Protein 6DEX (pdb70)

Structure (mmCIF, N/CA/C/O backbone):
data_6DEX
#
_entry.id   6DEX
#
_cell.length_a   37.252
_cell.length_b   83.909
_cell.length_c   107.082
_cell.angle_alpha   90.00
_cell.angle_beta   90.00
_cell.angle_gamma   90.00
#
_symmetry.space_group_name_H-M   'P 21 21 21'
#
loop_
_entity.id
_entity.type
_entity.pdbx_description
1 polymer 'Suppressor of hydroxyurea sensitivity protein 1'
2 polymer 'Suppressor of hydroxyurea sensitivity protein 2'
3 non-polymer 'MAGNESIUM ION'
4 non-polymer '2-[N-CYCLOHEXYLAMINO]ETHANE SULFONIC ACID'
5 non-polymer 'ZINC ION'
6 water water
#
loop_
_atom_site.group_PDB
_atom_site.id
_atom_site.type_symbol
_atom_site.label_atom_id
_atom_site.label_alt_id
_atom_site.label_comp_id
_atom_site.label_asym_id
_atom_site.label_entity_id
_atom_site.label_seq_id
_atom_site.pdbx_PDB_ins_code
_atom_site.Cartn_x
_atom_site.Cartn_y
_atom_site.Cartn_z
_atom_site.occupancy
_atom_site.B_iso_or_equiv
_atom_site.auth_seq_id
_atom_site.auth_comp_id
_atom_site.auth_asym_id
_atom_site.auth_atom_id
_atom_site.pdbx_PDB_model_num
ATOM 1 N N . ASN A 1 2 ? 29.138 7.386 11.202 1.00 91.97 17 ASN A N 1
ATOM 2 C CA . ASN A 1 2 ? 27.925 7.706 11.950 1.00 93.03 17 ASN A CA 1
ATOM 3 C C . ASN A 1 2 ? 26.664 7.494 11.143 1.00 92.00 17 ASN A C 1
ATOM 4 O O . ASN A 1 2 ? 25.733 6.840 11.611 1.00 91.67 17 ASN A O 1
ATOM 15 N N . ALA A 1 3 ? 26.614 8.083 9.945 1.00 89.55 18 ALA A N 1
ATOM 16 C CA . ALA A 1 3 ? 25.508 7.813 9.031 1.00 87.34 18 ALA A CA 1
ATOM 17 C C . ALA A 1 3 ? 25.342 6.312 8.818 1.00 87.91 18 ALA A C 1
ATOM 18 O O . ALA A 1 3 ? 24.224 5.773 8.809 1.00 87.45 18 ALA A O 1
ATOM 25 N N . GLU A 1 4 ? 26.470 5.618 8.643 1.00 88.83 19 GLU A N 1
ATOM 26 C CA . GLU A 1 4 ? 26.443 4.173 8.410 1.00 89.76 19 GLU A CA 1
ATOM 27 C C . GLU A 1 4 ? 25.705 3.450 9.540 1.00 91.00 19 GLU A C 1
ATOM 28 O O . GLU A 1 4 ? 24.802 2.643 9.294 1.00 90.63 19 GLU A O 1
ATOM 40 N N . ARG A 1 5 ? 26.087 3.721 10.795 1.00 93.08 20 ARG A N 1
ATOM 41 C CA . ARG A 1 5 ? 25.407 3.113 11.944 1.00 92.73 20 ARG A CA 1
ATOM 42 C C . ARG A 1 5 ? 23.902 3.398 11.909 1.00 90.26 20 ARG A C 1
ATOM 43 O O . ARG A 1 5 ? 23.077 2.488 12.062 1.00 89.21 20 ARG A O 1
ATOM 64 N N . ALA A 1 6 ? 23.524 4.662 11.687 1.00 88.70 21 ALA A N 1
ATOM 65 C CA . ALA A 1 6 ? 22.107 4.999 11.584 1.00 88.36 21 ALA A CA 1
ATOM 66 C C . ALA A 1 6 ? 21.420 4.158 10.517 1.00 85.17 21 ALA A C 1
ATOM 67 O O . ALA A 1 6 ? 20.305 3.673 10.729 1.00 85.59 21 ALA A O 1
ATOM 74 N N . LEU A 1 7 ? 22.064 3.988 9.357 1.00 82.59 22 LEU A N 1
ATOM 75 C CA . LEU A 1 7 ? 21.509 3.122 8.320 1.00 80.18 22 LEU A CA 1
ATOM 76 C C . LEU A 1 7 ? 21.384 1.693 8.822 1.00 83.28 22 LEU A C 1
ATOM 77 O O . LEU A 1 7 ? 20.370 1.024 8.583 1.00 83.43 22 LEU A O 1
ATOM 93 N N . LEU A 1 8 ? 22.410 1.201 9.519 1.00 86.22 23 LEU A N 1
ATOM 94 C CA . LEU A 1 8 ? 22.306 -0.112 10.142 1.00 90.25 23 LEU A CA 1
ATOM 95 C C . LEU A 1 8 ? 21.076 -0.184 11.043 1.00 91.79 23 LEU A C 1
ATOM 96 O O . LEU A 1 8 ? 20.303 -1.143 10.972 1.00 92.11 23 LEU A O 1
ATOM 112 N N . GLN A 1 9 ? 20.848 0.845 11.866 1.00 93.56 24 GLN A N 1
ATOM 113 C CA . GLN A 1 9 ? 19.703 0.826 12.779 1.00 94.77 24 GLN A CA 1
ATOM 114 C C . GLN A 1 9 ? 18.384 0.739 12.012 1.00 91.92 24 GLN A C 1
ATOM 115 O O . GLN A 1 9 ? 17.486 -0.021 12.386 1.00 92.51 24 GLN A O 1
ATOM 129 N N . LEU A 1 10 ? 18.233 1.531 10.951 1.00 88.34 25 LEU A N 1
ATOM 130 C CA . LEU A 1 10 ? 17.062 1.380 10.089 1.00 86.95 25 LEU A CA 1
ATOM 131 C C . LEU A 1 10 ? 16.937 -0.047 9.571 1.00 84.90 25 LEU A C 1
ATOM 132 O O . LEU A 1 10 ? 15.826 -0.588 9.473 1.00 84.98 25 LEU A O 1
ATOM 148 N N . VAL A 1 11 ? 18.062 -0.667 9.207 1.00 83.24 26 VAL A N 1
ATOM 149 C CA . VAL A 1 11 ? 18.000 -2.017 8.655 1.00 81.90 26 VAL A CA 1
ATOM 150 C C . VAL A 1 11 ? 17.516 -2.990 9.728 1.00 89.44 26 VAL A C 1
ATOM 151 O O . VAL A 1 11 ? 16.692 -3.876 9.469 1.00 90.06 26 VAL A O 1
ATOM 164 N N . VAL A 1 12 ? 18.021 -2.843 10.953 1.00 96.54 27 VAL A N 1
ATOM 165 C CA . VAL A 1 12 ? 17.711 -3.828 11.989 1.00 104.60 27 VAL A CA 1
ATOM 166 C C . VAL A 1 12 ? 16.232 -3.732 12.383 1.00 106.18 27 VAL A C 1
ATOM 167 O O . VAL A 1 12 ? 15.573 -4.739 12.669 1.00 110.51 27 VAL A O 1
ATOM 180 N N . GLU A 1 13 ? 15.700 -2.509 12.438 1.00 103.97 28 GLU A N 1
ATOM 181 C CA . GLU A 1 13 ? 14.364 -2.310 12.992 1.00 105.53 28 GLU A CA 1
ATOM 182 C C . GLU A 1 13 ? 13.306 -2.815 12.034 1.00 104.53 28 GLU A C 1
ATOM 183 O O . GLU A 1 13 ? 12.370 -3.526 12.428 1.00 104.50 28 GLU A O 1
ATOM 195 N N . ASP A 1 14 ? 13.450 -2.442 10.767 1.00 100.68 29 ASP A N 1
ATOM 196 C CA . ASP A 1 14 ? 12.702 -3.041 9.680 1.00 93.07 29 ASP A CA 1
ATOM 197 C C . ASP A 1 14 ? 11.306 -2.499 9.635 1.00 93.66 29 ASP A C 1
ATOM 198 O O . ASP A 1 14 ? 10.384 -3.202 9.232 1.00 92.33 29 ASP A O 1
ATOM 207 N N . ASP A 1 15 ? 11.090 -1.341 10.216 1.00 92.08 30 ASP A N 1
ATOM 208 C CA . ASP A 1 15 ? 9.737 -0.832 10.283 1.00 93.33 30 ASP A CA 1
ATOM 209 C C . ASP A 1 15 ? 9.386 -0.064 9.023 1.00 92.34 30 ASP A C 1
ATOM 210 O O . ASP A 1 15 ? 8.226 -0.041 8.591 1.00 90.62 30 ASP A O 1
ATOM 219 N N . ALA A 1 16 ? 10.374 0.585 8.432 1.00 94.06 31 ALA A N 1
ATOM 220 C CA . ALA A 1 16 ? 10.104 1.494 7.345 1.00 95.69 31 ALA A CA 1
ATOM 221 C C . ALA A 1 16 ? 10.078 0.778 6.007 1.00 94.48 31 ALA A C 1
ATOM 222 O O . ALA A 1 16 ? 10.763 -0.226 5.779 1.00 94.55 31 ALA A O 1
ATOM 229 N N . LYS A 1 17 ? 9.239 1.300 5.132 1.00 93.32 32 LYS A N 1
ATOM 230 C CA . LYS A 1 17 ? 9.162 0.832 3.761 1.00 86.58 32 LYS A CA 1
ATOM 231 C C . LYS A 1 17 ? 10.266 1.517 2.975 1.00 82.15 32 LYS A C 1
ATOM 232 O O . LYS A 1 17 ? 10.023 2.481 2.257 1.00 78.85 32 LYS A O 1
ATOM 251 N N . ALA A 1 18 ? 11.480 0.981 3.078 1.00 80.23 33 ALA A N 1
ATOM 252 C CA . ALA A 1 18 ? 12.659 1.528 2.429 1.00 76.45 33 ALA A CA 1
ATOM 253 C C . ALA A 1 18 ? 13.442 0.447 1.694 1.00 71.67 33 ALA A C 1
ATOM 254 O O . ALA A 1 18 ? 13.383 -0.736 2.037 1.00 73.30 33 ALA A O 1
ATOM 261 N N . LEU A 1 19 ? 14.180 0.888 0.673 1.00 65.30 34 LEU A N 1
ATOM 262 C CA . LEU A 1 19 ? 15.063 0.053 -0.128 1.00 58.92 34 LEU A CA 1
ATOM 263 C C . LEU A 1 19 ? 16.482 0.569 0.028 1.00 54.48 34 LEU A C 1
ATOM 264 O O . LEU A 1 19 ? 16.750 1.740 -0.251 1.00 52.24 34 LEU A O 1
ATOM 280 N N . VAL A 1 20 ? 17.386 -0.303 0.459 1.00 52.48 35 VAL A N 1
ATOM 281 C CA . VAL A 1 20 ? 18.782 0.042 0.681 1.00 48.29 35 VAL A CA 1
ATOM 282 C C . VAL A 1 20 ? 19.618 -0.606 -0.412 1.00 46.53 35 VAL A C 1
ATOM 283 O O . VAL A 1 20 ? 19.564 -1.828 -0.607 1.00 48.28 35 VAL A O 1
ATOM 296 N N . PHE A 1 21 ? 20.412 0.204 -1.093 1.00 44.40 36 PHE A N 1
ATOM 297 C CA . PHE A 1 21 ? 21.341 -0.269 -2.109 1.00 43.40 36 PHE A CA 1
ATOM 298 C C . PHE A 1 21 ? 22.741 -0.230 -1.507 1.00 44.01 36 PHE A C 1
ATOM 299 O O . PHE A 1 21 ? 23.287 0.852 -1.268 1.00 43.52 36 PHE A O 1
ATOM 316 N N . VAL A 1 22 ? 23.312 -1.403 -1.249 1.00 43.38 37 VAL A N 1
ATOM 317 C CA . VAL A 1 22 ? 24.666 -1.523 -0.722 1.00 45.11 37 VAL A CA 1
ATOM 318 C C . VAL A 1 22 ? 25.599 -1.745 -1.902 1.00 44.05 37 VAL A C 1
ATOM 319 O O . VAL A 1 22 ? 25.514 -2.771 -2.584 1.00 43.70 37 VAL A O 1
ATOM 332 N N . LEU A 1 23 ? 26.496 -0.799 -2.140 1.00 43.80 38 LEU A N 1
ATOM 333 C CA . LEU A 1 23 ? 27.309 -0.796 -3.344 1.00 43.40 38 LEU A CA 1
ATOM 334 C C . LEU A 1 23 ? 28.751 -1.125 -2.998 1.00 47.29 38 LEU A C 1
ATOM 335 O O . LEU A 1 23 ? 29.355 -0.463 -2.146 1.00 49.02 38 LEU A O 1
ATOM 351 N N . GLY A 1 24 ? 29.299 -2.130 -3.669 1.00 48.78 39 GLY A N 1
ATOM 352 C CA . GLY A 1 24 ? 30.712 -2.426 -3.586 1.00 53.72 39 GLY A CA 1
ATOM 353 C C . GLY A 1 24 ? 31.033 -3.507 -2.571 1.00 58.09 39 GLY A C 1
ATOM 354 O O . GLY A 1 24 ? 30.284 -3.774 -1.633 1.00 58.63 39 GLY A O 1
ATOM 358 N N . GLN A 1 25 ? 32.195 -4.128 -2.758 1.00 63.63 40 GLN A N 1
ATOM 359 C CA . GLN A 1 25 ? 32.603 -5.192 -1.851 1.00 70.20 40 GLN A CA 1
ATOM 360 C C . GLN A 1 25 ? 32.894 -4.638 -0.458 1.00 71.17 40 GLN A C 1
ATOM 361 O O . GLN A 1 25 ? 32.457 -5.216 0.543 1.00 72.84 40 GLN A O 1
ATOM 375 N N . ASP A 1 26 ? 33.575 -3.490 -0.376 1.00 69.78 41 ASP A N 1
ATOM 376 C CA . ASP A 1 26 ? 33.869 -2.888 0.924 1.00 74.50 41 ASP A CA 1
ATOM 377 C C . ASP A 1 26 ? 32.591 -2.640 1.727 1.00 74.23 41 ASP A C 1
ATOM 378 O O . ASP A 1 26 ? 32.514 -2.990 2.911 1.00 76.80 41 ASP A O 1
ATOM 387 N N . ALA A 1 27 ? 31.574 -2.048 1.093 1.00 72.18 42 ALA A N 1
ATOM 388 C CA . ALA A 1 27 ? 30.308 -1.803 1.782 1.00 73.51 42 ALA A CA 1
ATOM 389 C C . ALA A 1 27 ? 29.618 -3.108 2.161 1.00 75.65 42 ALA A C 1
ATOM 390 O O . ALA A 1 27 ? 29.006 -3.209 3.227 1.00 77.83 42 ALA A O 1
ATOM 397 N N . ARG A 1 28 ? 29.679 -4.113 1.290 1.00 75.77 43 ARG A N 1
ATOM 398 C CA . ARG A 1 28 ? 29.083 -5.401 1.625 1.00 79.29 43 ARG A CA 1
ATOM 399 C C . ARG A 1 28 ? 29.698 -5.972 2.897 1.00 81.24 43 ARG A C 1
ATOM 400 O O . ARG A 1 28 ? 28.981 -6.422 3.797 1.00 81.35 43 ARG A O 1
ATOM 421 N N . ARG A 1 29 ? 31.030 -5.962 2.988 1.00 83.76 44 ARG A N 1
ATOM 422 C CA . ARG A 1 29 ? 31.696 -6.524 4.158 1.00 87.24 44 ARG A CA 1
ATOM 423 C C . ARG A 1 29 ? 31.247 -5.827 5.436 1.00 87.77 44 ARG A C 1
ATOM 424 O O . ARG A 1 29 ? 31.048 -6.476 6.470 1.00 88.64 44 ARG A O 1
ATOM 445 N N . TYR A 1 30 ? 31.147 -4.492 5.399 1.00 86.86 45 TYR A N 1
ATOM 446 C CA . TYR A 1 30 ? 30.751 -3.736 6.586 1.00 90.53 45 TYR A CA 1
ATOM 447 C C . TYR A 1 30 ? 29.368 -4.166 7.064 1.00 93.73 45 TYR A C 1
ATOM 448 O O . TYR A 1 30 ? 29.146 -4.385 8.263 1.00 100.03 45 TYR A O 1
ATOM 466 N N . PHE A 1 31 ? 28.422 -4.289 6.132 1.00 89.44 46 PHE A N 1
ATOM 467 C CA . PHE A 1 31 ? 27.074 -4.713 6.496 1.00 88.14 46 PHE A CA 1
ATOM 468 C C . PHE A 1 31 ? 27.103 -6.080 7.164 1.00 90.52 46 PHE A C 1
ATOM 469 O O . PHE A 1 31 ? 26.492 -6.286 8.216 1.00 91.69 46 PHE A O 1
ATOM 486 N N . GLU A 1 32 ? 27.811 -7.029 6.566 1.00 92.45 47 GLU A N 1
ATOM 487 C CA . GLU A 1 32 ? 27.834 -8.376 7.120 1.00 94.64 47 GLU A CA 1
ATOM 488 C C . GLU A 1 32 ? 28.593 -8.429 8.442 1.00 97.14 47 GLU A C 1
ATOM 489 O O . GLU A 1 32 ? 28.197 -9.155 9.358 1.00 98.26 47 GLU A O 1
ATOM 501 N N . GLU A 1 33 ? 29.676 -7.660 8.570 1.00 97.53 48 GLU A N 1
ATOM 502 C CA . GLU A 1 33 ? 30.520 -7.802 9.751 1.00 102.07 48 GLU A CA 1
ATOM 503 C C . GLU A 1 33 ? 29.852 -7.228 10.988 1.00 102.81 48 GLU A C 1
ATOM 504 O O . GLU A 1 33 ? 30.042 -7.739 12.096 1.00 107.94 48 GLU A O 1
ATOM 516 N N . GLU A 1 34 ? 29.048 -6.180 10.810 1.00 97.55 49 GLU A N 1
ATOM 517 C CA . GLU A 1 34 ? 28.423 -5.458 11.906 1.00 95.74 49 GLU A CA 1
ATOM 518 C C . GLU A 1 34 ? 26.909 -5.646 11.969 1.00 95.02 49 GLU A C 1
ATOM 519 O O . GLU A 1 34 ? 26.231 -4.898 12.680 1.00 95.62 49 GLU A O 1
ATOM 531 N N . LEU A 1 35 ? 26.367 -6.618 11.250 1.00 94.15 50 LEU A N 1
ATOM 532 C CA . LEU A 1 35 ? 24.961 -6.966 11.388 1.00 94.21 50 LEU A CA 1
ATOM 533 C C . LEU A 1 35 ? 24.782 -8.452 11.711 1.00 96.27 50 LEU A C 1
ATOM 534 O O . LEU A 1 35 ? 25.755 -9.206 11.825 1.00 97.61 50 LEU A O 1
ATOM 550 N N . GLN A 1 53 ? 8.893 -7.853 7.283 1.00 115.60 68 GLN A N 1
ATOM 551 C CA . GLN A 1 53 ? 10.028 -7.185 6.663 1.00 110.28 68 GLN A CA 1
ATOM 552 C C . GLN A 1 53 ? 9.582 -6.085 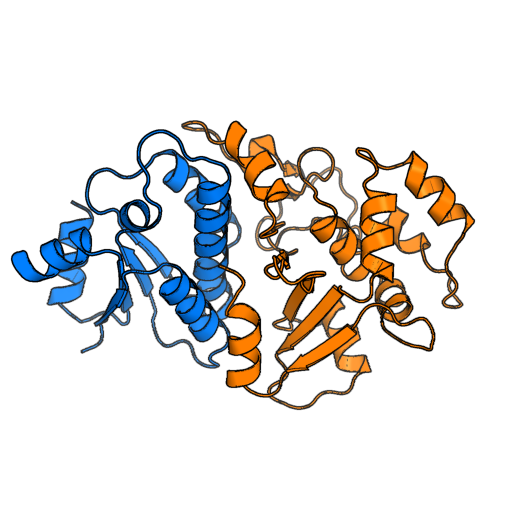5.715 1.00 105.34 68 GLN A C 1
ATOM 553 O O . GLN A 1 53 ? 9.004 -6.350 4.670 1.00 104.09 68 GLN A O 1
ATOM 566 N N . ASN A 1 54 ? 9.855 -4.844 6.103 1.00 101.49 69 ASN A N 1
ATOM 567 C CA . ASN A 1 54 ? 9.522 -3.665 5.325 1.00 92.06 69 ASN A CA 1
ATOM 568 C C . ASN A 1 54 ? 10.752 -3.008 4.719 1.00 85.32 69 ASN A C 1
ATOM 569 O O . ASN A 1 54 ? 10.611 -2.070 3.936 1.00 81.00 69 ASN A O 1
ATOM 580 N N . VAL A 1 55 ? 11.947 -3.480 5.053 1.00 84.07 70 VAL A N 1
ATOM 581 C CA . VAL A 1 55 ? 13.190 -2.886 4.566 1.00 81.05 70 VAL A CA 1
ATOM 582 C C . VAL A 1 55 ? 13.856 -3.891 3.626 1.00 77.09 70 VAL A C 1
ATOM 583 O O . VAL A 1 55 ? 14.252 -4.986 4.045 1.00 77.75 70 VAL A O 1
ATOM 596 N N . GLY A 1 56 ? 14.048 -3.492 2.366 1.00 73.09 71 GLY A N 1
ATOM 597 C CA . GLY A 1 56 ? 14.754 -4.311 1.403 1.00 70.51 71 GLY A CA 1
ATOM 598 C C . GLY A 1 56 ? 16.238 -3.905 1.337 1.00 67.55 71 GLY A C 1
ATOM 599 O O . GLY A 1 56 ? 16.553 -2.719 1.300 1.00 65.27 71 GLY A O 1
ATOM 603 N N . VAL A 1 57 ? 17.096 -4.912 1.290 1.00 67.66 72 VAL A N 1
ATOM 604 C CA . VAL A 1 57 ? 18.534 -4.704 1.134 1.00 66.52 72 VAL A CA 1
ATOM 605 C C . VAL A 1 57 ? 18.967 -5.423 -0.135 1.00 66.00 72 VAL A C 1
ATOM 606 O O . VAL A 1 57 ? 18.600 -6.585 -0.361 1.00 68.04 72 VAL A O 1
ATOM 619 N N . MET A 1 58 ? 19.791 -4.748 -0.930 1.00 64.03 73 MET A N 1
ATOM 620 C CA . MET A 1 58 ? 20.233 -5.215 -2.233 1.00 62.79 73 MET A CA 1
ATOM 621 C C . MET A 1 58 ? 21.695 -4.847 -2.396 1.00 61.42 73 MET A C 1
ATOM 622 O O . MET A 1 58 ? 22.077 -3.677 -2.236 1.00 60.14 73 MET A O 1
ATOM 636 N N . PHE A 1 59 ? 22.496 -5.850 -2.729 1.00 60.81 74 PHE A N 1
ATOM 637 C CA . PHE A 1 59 ? 23.932 -5.705 -2.872 1.00 59.22 74 PHE A CA 1
ATOM 638 C C . PHE A 1 59 ? 24.241 -5.699 -4.356 1.00 56.23 74 PHE A C 1
ATOM 639 O O . PHE A 1 59 ? 23.875 -6.635 -5.075 1.00 54.63 74 PHE A O 1
ATOM 656 N N . LEU A 1 60 ? 24.930 -4.648 -4.791 1.00 54.87 75 LEU A N 1
ATOM 657 C CA . LEU A 1 60 ? 25.283 -4.406 -6.177 1.00 53.69 75 LEU A CA 1
ATOM 658 C C . LEU A 1 60 ? 26.751 -4.020 -6.211 1.00 54.25 75 LEU A C 1
ATOM 659 O O . LEU A 1 60 ? 27.171 -3.140 -5.455 1.00 53.26 75 LEU A O 1
ATOM 675 N N . ASP A 1 61 ? 27.530 -4.690 -7.059 1.00 56.95 76 ASP A N 1
ATOM 676 C CA . ASP A 1 61 ? 28.930 -4.356 -7.272 1.00 59.13 76 ASP A CA 1
ATOM 677 C C . ASP A 1 61 ? 29.162 -3.729 -8.635 1.00 55.69 76 ASP A C 1
ATOM 678 O O . ASP A 1 61 ? 30.299 -3.720 -9.105 1.00 54.23 76 ASP A O 1
ATOM 687 N N . LYS A 1 62 ? 28.106 -3.273 -9.308 1.00 55.09 77 LYS A N 1
ATOM 688 C CA . LYS A 1 62 ? 28.237 -2.525 -10.551 1.00 56.05 77 LYS A CA 1
ATOM 689 C C . LYS A 1 62 ? 27.190 -1.419 -10.610 1.00 51.88 77 LYS A C 1
ATOM 690 O O . LYS A 1 62 ? 26.019 -1.654 -10.302 1.00 51.59 77 LYS A O 1
ATOM 709 N N . LEU A 1 63 ? 27.604 -0.234 -11.077 1.00 48.80 78 LEU A N 1
ATOM 710 C CA . LEU A 1 63 ? 26.694 0.906 -11.179 1.00 46.00 78 LEU A CA 1
ATOM 711 C C . LEU A 1 63 ? 25.632 0.693 -12.256 1.00 42.71 78 LEU A C 1
ATOM 712 O O . LEU A 1 63 ? 24.513 1.212 -12.145 1.00 41.89 78 LEU A O 1
ATOM 728 N N . GLN A 1 64 ? 25.978 -0.032 -13.318 1.00 42.41 79 GLN A N 1
ATOM 729 C CA . GLN A 1 64 ? 24.972 -0.460 -14.280 1.00 44.64 79 GLN A CA 1
ATOM 730 C C . GLN A 1 64 ? 23.762 -1.063 -13.580 1.00 43.13 79 GLN A C 1
ATOM 731 O O . GLN A 1 64 ? 22.620 -0.754 -13.936 1.00 41.96 79 GLN A O 1
ATOM 735 N N . TYR A 1 65 ? 23.985 -1.903 -12.563 1.00 41.77 80 TYR A N 1
ATOM 736 C CA . TYR A 1 65 ? 22.860 -2.532 -11.878 1.00 42.78 80 TYR A CA 1
ATOM 737 C C . TYR A 1 65 ? 22.004 -1.482 -11.182 1.00 39.37 80 TYR A C 1
ATOM 738 O O . TYR A 1 65 ? 20.771 -1.552 -11.212 1.00 38.18 80 TYR A O 1
ATOM 756 N N . LEU A 1 66 ? 22.647 -0.530 -10.496 1.00 36.89 81 LEU A N 1
ATOM 757 C CA . LEU A 1 66 ? 21.904 0.501 -9.776 1.00 34.87 81 LEU A CA 1
ATOM 758 C C . LEU A 1 66 ? 21.119 1.381 -10.741 1.00 33.56 81 LEU A C 1
ATOM 759 O O . LEU A 1 66 ? 19.948 1.692 -10.503 1.00 33.20 81 LEU A O 1
ATOM 775 N N . TYR A 1 67 ? 21.745 1.770 -11.851 1.00 34.39 82 TYR A N 1
ATOM 776 C CA . TYR A 1 67 ? 21.060 2.576 -12.854 1.00 35.38 82 TYR A CA 1
ATOM 777 C C . TYR A 1 67 ? 19.840 1.854 -13.401 1.00 35.74 82 TYR A C 1
ATOM 778 O O . TYR A 1 67 ? 18.770 2.456 -13.564 1.00 36.95 82 TYR A O 1
ATOM 796 N N . MET A 1 68 ? 19.982 0.555 -13.690 1.00 34.62 83 MET A N 1
ATOM 797 C CA . MET A 1 68 ? 18.863 -0.189 -14.243 1.00 34.39 83 MET A CA 1
ATOM 798 C C . MET A 1 68 ? 17.751 -0.336 -13.221 1.00 33.91 83 MET A C 1
ATOM 799 O O . MET A 1 68 ? 16.570 -0.326 -13.578 1.00 32.61 83 MET A O 1
ATOM 813 N N . TYR A 1 69 ? 18.101 -0.478 -11.943 1.00 34.82 84 TYR A N 1
ATOM 814 C CA . TYR A 1 69 ? 17.066 -0.710 -10.946 1.00 37.49 84 TYR A CA 1
ATOM 815 C C . TYR A 1 69 ? 16.289 0.566 -10.658 1.00 36.19 84 TYR A C 1
ATOM 816 O O . TYR A 1 69 ? 15.062 0.535 -10.510 1.00 38.07 84 TYR A O 1
ATOM 834 N N . LEU A 1 70 ? 16.996 1.693 -10.570 1.00 33.13 85 LEU A N 1
ATOM 835 C CA . LEU A 1 70 ? 16.336 2.987 -10.459 1.00 32.16 85 LEU A CA 1
ATOM 836 C C . LEU A 1 70 ? 15.425 3.239 -11.654 1.00 31.73 85 LEU A C 1
ATOM 837 O O . LEU A 1 70 ? 14.281 3.670 -11.483 1.00 35.14 85 LEU A O 1
ATOM 853 N N . THR A 1 71 ? 15.901 2.951 -12.870 1.00 31.33 86 THR A N 1
ATOM 854 C CA . THR A 1 71 ? 15.053 3.081 -14.052 1.00 32.79 86 THR A CA 1
ATOM 855 C C . THR A 1 71 ? 13.776 2.264 -13.896 1.00 34.94 86 THR A C 1
ATOM 856 O O . THR A 1 71 ? 12.668 2.770 -14.115 1.00 36.02 86 THR A O 1
ATOM 867 N N . LYS A 1 72 ? 13.921 0.994 -13.503 1.00 37.07 87 LYS A N 1
ATOM 868 C CA . LYS A 1 72 ? 12.773 0.121 -13.294 1.00 37.23 87 LYS A CA 1
ATOM 869 C C . LYS A 1 72 ? 11.838 0.684 -12.236 1.00 35.31 87 LYS A C 1
ATOM 870 O O . LYS A 1 72 ? 10.611 0.670 -12.394 1.00 36.38 87 LYS A O 1
ATOM 889 N N . LEU A 1 73 ? 12.391 1.137 -11.118 1.00 34.71 88 LEU A N 1
ATOM 890 C CA . LEU A 1 73 ? 11.548 1.754 -10.101 1.00 37.27 88 LEU A CA 1
ATOM 891 C C . LEU A 1 73 ? 10.763 2.939 -10.667 1.00 36.70 88 LEU A C 1
ATOM 892 O O . LEU A 1 73 ? 9.622 3.182 -10.261 1.00 37.97 88 LEU A O 1
ATOM 908 N N . GLU A 1 74 ? 11.354 3.689 -11.606 1.00 36.57 89 GLU A N 1
ATOM 909 C CA . GLU A 1 74 ? 10.638 4.836 -12.165 1.00 38.24 89 GLU A CA 1
ATOM 910 C C . GLU A 1 74 ? 9.433 4.387 -12.986 1.00 40.38 89 GLU A C 1
ATOM 911 O O . GLU A 1 74 ? 8.338 4.94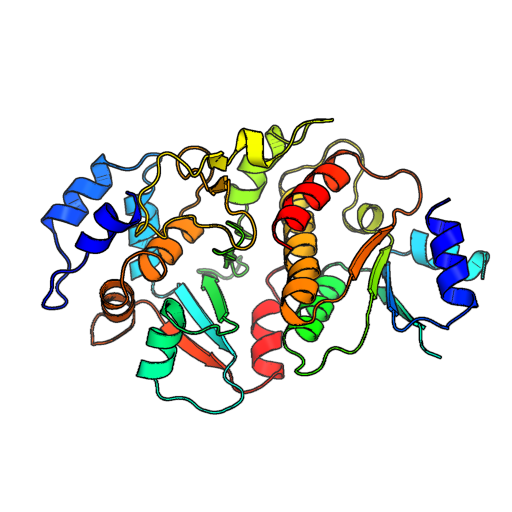0 -12.841 1.00 40.05 89 GLU A O 1
ATOM 923 N N . VAL A 1 75 ? 9.611 3.379 -13.844 1.00 42.34 90 VAL A N 1
ATOM 924 C CA . VAL A 1 75 ? 8.547 2.999 -14.767 1.00 47.30 90 VAL A CA 1
ATOM 925 C C . VAL A 1 75 ? 7.476 2.137 -14.106 1.00 51.98 90 VAL A C 1
ATOM 926 O O . VAL A 1 75 ? 6.366 2.033 -14.647 1.00 53.03 90 VAL A O 1
ATOM 939 N N . ASP A 1 76 ? 7.776 1.508 -12.961 1.00 56.20 91 ASP A N 1
ATOM 940 C CA . ASP A 1 76 ? 6.783 0.693 -12.262 1.00 62.16 91 ASP A CA 1
ATOM 941 C C . ASP A 1 76 ? 5.603 1.568 -11.861 1.00 66.37 91 ASP A C 1
ATOM 942 O O . ASP A 1 76 ? 5.776 2.726 -11.486 1.00 64.74 91 ASP A O 1
ATOM 951 N N . GLU A 1 77 ? 4.388 1.023 -11.932 1.00 71.90 92 GLU A N 1
ATOM 952 C CA . GLU A 1 77 ? 3.224 1.898 -11.826 1.00 76.16 92 GLU A CA 1
ATOM 953 C C . GLU A 1 77 ? 2.972 2.357 -10.396 1.00 76.64 92 GLU A C 1
ATOM 954 O O . GLU A 1 77 ? 2.454 3.459 -10.177 1.00 78.91 92 GLU A O 1
ATOM 958 N N . ALA A 1 78 ? 3.318 1.535 -9.419 1.00 74.21 93 ALA A N 1
ATOM 959 C CA . ALA A 1 78 ? 2.989 1.831 -8.047 1.00 72.83 93 ALA A CA 1
ATOM 960 C C . ALA A 1 78 ? 4.206 2.160 -7.207 1.00 69.04 93 ALA A C 1
ATOM 961 O O . ALA A 1 78 ? 5.231 1.473 -7.301 1.00 67.38 93 ALA A O 1
ATOM 968 N N . PRO A 1 79 ? 4.136 3.184 -6.367 1.00 68.23 94 PRO A N 1
ATOM 969 C CA . PRO A 1 79 ? 5.254 3.417 -5.452 1.00 66.47 94 PRO A CA 1
ATOM 970 C C . PRO A 1 79 ? 5.299 2.261 -4.472 1.00 68.43 94 PRO A C 1
ATOM 971 O O . PRO A 1 79 ? 4.288 1.952 -3.844 1.00 71.28 94 PRO A O 1
ATOM 982 N N . GLU A 1 80 ? 6.488 1.685 -4.279 1.00 68.57 95 GLU A N 1
ATOM 983 C CA . GLU A 1 80 ? 6.693 0.562 -3.368 1.00 72.69 95 GLU A CA 1
ATOM 984 C C . GLU A 1 80 ? 7.401 0.940 -2.068 1.00 74.40 95 GLU A C 1
ATOM 985 O O . GLU A 1 80 ? 7.144 0.318 -1.028 1.00 77.56 95 GLU A O 1
ATOM 997 N N . TYR A 1 81 ? 8.268 1.952 -2.093 1.00 73.65 96 TYR A N 1
ATOM 998 C CA . TYR A 1 81 ? 9.042 2.339 -0.919 1.00 74.77 96 TYR A CA 1
ATOM 999 C C . TYR A 1 81 ? 8.923 3.831 -0.656 1.00 73.87 96 TYR A C 1
ATOM 1000 O O . TYR A 1 81 ? 8.976 4.645 -1.582 1.00 71.25 96 TYR A O 1
ATOM 1018 N N . ARG A 1 82 ? 8.773 4.193 0.624 1.00 76.60 97 ARG A N 1
ATOM 1019 C CA . ARG A 1 82 ? 8.787 5.605 0.993 1.00 74.74 97 ARG A CA 1
ATOM 1020 C C . ARG A 1 82 ? 10.181 6.203 0.849 1.00 69.32 97 ARG A C 1
ATOM 1021 O O . ARG A 1 82 ? 10.321 7.410 0.619 1.00 67.09 97 ARG A O 1
ATOM 1042 N N . THR A 1 83 ? 11.216 5.376 0.982 1.00 66.69 98 THR A N 1
ATOM 1043 C CA . THR A 1 83 ? 12.586 5.865 1.042 1.00 65.41 98 THR A CA 1
ATOM 1044 C C . THR A 1 83 ? 13.508 4.956 0.246 1.00 60.42 98 THR A C 1
ATOM 1045 O O . THR A 1 83 ? 13.342 3.736 0.247 1.00 61.54 98 THR A O 1
ATOM 1056 N N . LEU A 1 84 ? 14.480 5.565 -0.430 1.00 55.34 99 LEU A N 1
ATOM 1057 C CA . LEU A 1 84 ? 15.535 4.858 -1.143 1.00 49.70 99 LEU A CA 1
ATOM 1058 C C . LEU A 1 84 ? 16.867 5.344 -0.592 1.00 46.76 99 LEU A C 1
ATOM 1059 O O . LEU A 1 84 ? 17.109 6.555 -0.536 1.00 45.11 99 LEU A O 1
ATOM 1075 N N . VAL A 1 85 ? 17.715 4.413 -0.161 1.00 44.15 100 VAL A N 1
ATOM 1076 C CA . VAL A 1 85 ? 19.026 4.748 0.378 1.00 42.37 100 VAL A CA 1
ATOM 1077 C C . VAL A 1 85 ? 20.091 4.124 -0.511 1.00 41.61 100 VAL A C 1
ATOM 1078 O O . VAL A 1 85 ? 20.032 2.927 -0.819 1.00 42.89 100 VAL A O 1
ATOM 1091 N N . VAL A 1 86 ? 21.066 4.937 -0.913 1.00 42.13 101 VAL A N 1
ATOM 1092 C CA . VAL A 1 86 ? 22.171 4.510 -1.761 1.00 39.17 101 VAL A CA 1
ATOM 1093 C C . VAL A 1 86 ? 23.451 4.652 -0.946 1.00 42.94 101 VAL A C 1
ATOM 1094 O O . VAL A 1 86 ? 23.862 5.770 -0.604 1.00 43.65 101 VAL A O 1
ATOM 1107 N N . TYR A 1 87 ? 24.095 3.521 -0.663 1.00 43.47 102 TYR A N 1
ATOM 1108 C CA . TYR A 1 87 ? 25.184 3.426 0.304 1.00 44.99 102 TYR A CA 1
ATOM 1109 C C . TYR A 1 87 ? 26.404 2.855 -0.411 1.00 45.56 102 TYR A C 1
ATOM 1110 O O . TYR A 1 87 ? 26.402 1.689 -0.820 1.00 46.12 102 TYR A O 1
ATOM 1128 N N . GLY A 1 88 ? 27.426 3.688 -0.597 1.00 45.33 103 GLY A N 1
ATOM 1129 C CA . GLY A 1 88 ? 28.681 3.262 -1.181 1.00 45.55 103 GLY A CA 1
ATOM 1130 C C . GLY A 1 88 ? 29.018 3.823 -2.549 1.00 43.79 103 GLY A C 1
ATOM 1131 O O . GLY A 1 88 ? 29.917 3.285 -3.207 1.00 44.58 103 GLY A O 1
ATOM 1135 N N . LEU A 1 89 ? 28.359 4.899 -2.986 1.00 43.07 104 LEU A N 1
ATOM 1136 C CA . LEU A 1 89 ? 28.584 5.414 -4.334 1.00 41.54 104 LEU A CA 1
ATOM 1137 C C . LEU A 1 89 ? 30.056 5.717 -4.567 1.00 45.01 104 LEU A C 1
ATOM 1138 O O . LEU A 1 89 ? 30.601 5.409 -5.635 1.00 40.66 104 LEU A O 1
ATOM 1154 N N . GLU A 1 90 ? 30.719 6.314 -3.573 1.00 48.50 105 GLU A N 1
ATOM 1155 C CA . GLU A 1 90 ? 32.143 6.598 -3.716 1.00 52.17 105 GLU A CA 1
ATOM 1156 C C . GLU A 1 90 ? 32.900 5.348 -4.140 1.00 53.12 105 GLU A C 1
ATOM 1157 O O . GLU A 1 90 ? 33.758 5.397 -5.030 1.00 54.05 105 GLU A O 1
ATOM 1169 N N . GLN A 1 91 ? 32.611 4.219 -3.497 1.00 50.82 106 GLN A N 1
ATOM 1170 C CA . GLN A 1 91 ? 33.379 3.007 -3.747 1.00 49.12 106 GLN A CA 1
ATOM 1171 C C . GLN A 1 91 ? 33.320 2.617 -5.219 1.00 45.26 106 GLN A C 1
ATOM 1172 O O . GLN A 1 91 ? 34.356 2.417 -5.864 1.00 42.60 106 GLN A O 1
ATOM 1186 N N . LEU A 1 92 ? 32.108 2.492 -5.765 1.00 41.11 107 LEU A N 1
ATOM 1187 C CA . LEU A 1 92 ? 31.950 2.014 -7.131 1.00 41.48 107 LEU A CA 1
ATOM 1188 C C . LEU A 1 92 ? 32.343 3.051 -8.173 1.00 42.99 107 LEU A C 1
ATOM 1189 O O . LEU A 1 92 ? 32.659 2.676 -9.306 1.00 44.52 107 LEU A O 1
ATOM 1205 N N . LEU A 1 93 ? 32.330 4.340 -7.831 1.00 41.35 108 LEU A N 1
ATOM 1206 C CA . LEU A 1 93 ? 32.902 5.327 -8.737 1.00 40.80 108 LEU A CA 1
ATOM 1207 C C . LEU A 1 93 ? 34.424 5.275 -8.757 1.00 42.81 108 LEU A C 1
ATOM 1208 O O . LEU A 1 93 ? 35.030 5.804 -9.695 1.00 41.50 108 LE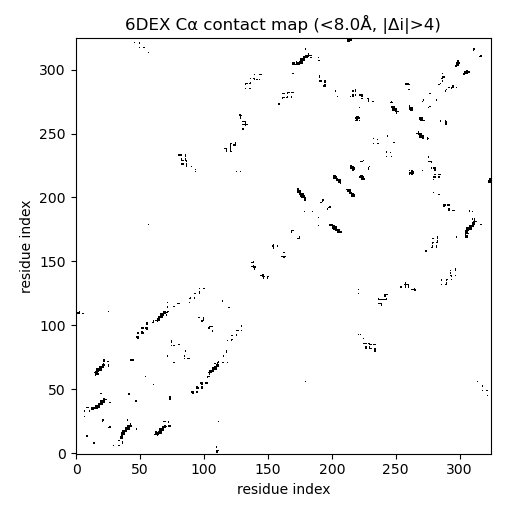U A O 1
ATOM 1224 N N . GLY A 1 94 ? 35.046 4.624 -7.778 1.00 44.07 109 GLY A N 1
ATOM 1225 C CA . GLY A 1 94 ? 36.492 4.676 -7.664 1.00 45.21 109 GLY A CA 1
ATOM 1226 C C . GLY A 1 94 ? 36.964 6.067 -7.321 1.00 47.46 109 GLY A C 1
ATOM 1227 O O . GLY A 1 94 ? 38.010 6.517 -7.808 1.00 49.68 109 GLY A O 1
ATOM 1231 N N . ALA A 1 95 ? 36.213 6.747 -6.466 1.00 48.03 110 ALA A N 1
ATOM 1232 C CA . ALA A 1 95 ? 36.508 8.097 -6.029 1.00 50.96 110 ALA A CA 1
ATOM 1233 C C . ALA A 1 95 ? 37.744 8.095 -5.146 1.00 55.06 110 ALA A C 1
ATOM 1234 O O . ALA A 1 95 ? 37.689 7.673 -3.988 1.00 55.24 110 ALA A O 1
ATOM 1241 N N . GLY A 1 96 ? 38.847 8.575 -5.697 1.00 59.34 111 GLY A N 1
ATOM 1242 C CA . GLY A 1 96 ? 40.006 8.951 -4.916 1.00 64.48 111 GLY A CA 1
ATOM 1243 C C . GLY A 1 96 ? 40.645 10.182 -5.528 1.00 66.70 111 GLY A C 1
ATOM 1244 O O . GLY A 1 96 ? 40.911 10.192 -6.732 1.00 65.72 111 GLY A O 1
ATOM 1248 N N . GLY A 1 97 ? 40.962 11.195 -4.714 1.00 70.01 112 GLY A N 1
ATOM 1249 C CA . GLY A 1 97 ? 41.251 12.523 -5.234 1.00 71.89 112 GLY A CA 1
ATOM 1250 C C . GLY A 1 97 ? 40.023 13.137 -5.894 1.00 68.04 112 GLY A C 1
ATOM 1251 O O . GLY A 1 97 ? 38.886 12.710 -5.675 1.00 64.99 112 GLY A O 1
ATOM 1255 N N . GLU A 1 98 ? 40.262 14.145 -6.737 1.00 69.14 113 GLU A N 1
ATOM 1256 C CA . GLU A 1 98 ? 39.184 14.891 -7.362 1.00 66.08 113 GLU A CA 1
ATOM 1257 C C . GLU A 1 98 ? 38.596 14.100 -8.517 1.00 60.10 113 GLU A C 1
ATOM 1258 O O . GLU A 1 98 ? 39.255 13.263 -9.133 1.00 59.34 113 GLU A O 1
ATOM 1270 N N . LEU A 1 99 ? 37.327 14.342 -8.770 1.00 55.06 114 LEU A N 1
ATOM 1271 C CA . LEU A 1 99 ? 36.620 13.598 -9.792 1.00 52.81 114 LEU A CA 1
ATOM 1272 C C . LEU A 1 99 ? 37.095 14.003 -11.183 1.00 51.57 114 LEU A C 1
ATOM 1273 O O . LEU A 1 99 ? 37.341 15.181 -11.446 1.00 52.78 114 LEU A O 1
ATOM 1289 N N . ASP A 1 100 ? 37.250 13.011 -12.071 1.00 48.92 115 ASP A N 1
ATOM 1290 C CA . ASP A 1 100 ? 37.483 13.252 -13.489 1.00 45.77 115 ASP A CA 1
ATOM 1291 C C . ASP A 1 100 ? 36.132 13.354 -14.190 1.00 40.45 115 ASP A C 1
ATOM 1292 O O . ASP A 1 100 ? 35.080 13.094 -13.596 1.00 36.65 115 ASP A O 1
ATOM 1301 N N . ALA A 1 101 ? 36.175 13.720 -15.472 1.00 39.81 116 ALA A N 1
ATOM 1302 C CA . ALA A 1 101 ? 34.959 13.888 -16.267 1.00 39.45 116 ALA A CA 1
ATOM 1303 C C . ALA A 1 101 ? 34.104 12.622 -16.278 1.00 37.59 116 ALA A C 1
ATOM 1304 O O . ALA A 1 101 ? 32.884 12.688 -16.090 1.00 35.60 116 ALA A O 1
ATOM 1311 N N . ASP A 1 102 ? 34.728 11.461 -16.503 1.00 39.77 117 ASP A N 1
ATOM 1312 C CA . ASP A 1 102 ? 33.975 10.209 -16.553 1.00 40.02 117 ASP A CA 1
ATOM 1313 C C . ASP A 1 102 ? 33.219 9.959 -15.252 1.00 36.66 117 ASP A C 1
ATOM 1314 O O . ASP A 1 102 ? 32.070 9.506 -15.275 1.00 36.00 117 ASP A O 1
ATOM 1323 N N . GLN A 1 103 ? 33.839 10.252 -14.108 1.00 35.36 118 GLN A N 1
ATOM 1324 C CA . GLN A 1 103 ? 33.154 10.058 -12.834 1.00 34.84 118 GLN A CA 1
ATOM 1325 C C . GLN A 1 103 ? 32.017 11.051 -12.644 1.00 32.73 118 GLN A C 1
ATOM 1326 O O . GLN A 1 103 ? 30.974 10.710 -12.076 1.00 32.81 118 GLN A O 1
ATOM 1340 N N . VAL A 1 104 ? 32.213 12.303 -13.051 1.00 34.53 119 VAL A N 1
ATOM 1341 C CA . VAL A 1 104 ? 31.117 13.258 -12.974 1.00 33.39 119 VAL A CA 1
ATOM 1342 C C . VAL A 1 104 ? 29.940 12.773 -13.811 1.00 34.47 119 VAL A C 1
ATOM 13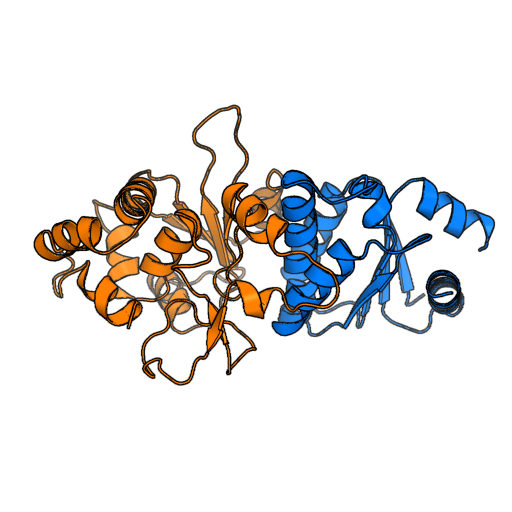43 O O . VAL A 1 104 ? 28.779 12.876 -13.398 1.00 34.81 119 VAL A O 1
ATOM 1356 N N . ARG A 1 105 ? 30.216 12.255 -15.005 1.00 35.82 120 ARG A N 1
ATOM 1357 C CA . ARG A 1 105 ? 29.153 11.724 -15.846 1.00 35.85 120 ARG A CA 1
ATOM 1358 C C . ARG A 1 105 ? 28.372 10.637 -15.117 1.00 35.31 120 ARG A C 1
ATOM 1359 O O . ARG A 1 105 ? 27.141 10.709 -14.996 1.00 33.63 120 ARG A O 1
ATOM 1380 N N . LEU A 1 106 ? 29.077 9.604 -14.643 1.00 34.78 121 LEU A N 1
ATOM 1381 C CA . LEU A 1 106 ? 28.407 8.482 -13.994 1.00 35.34 121 LEU A CA 1
ATOM 1382 C C . LEU A 1 106 ? 27.662 8.939 -12.745 1.00 35.20 121 LEU A C 1
ATOM 1383 O O . LEU A 1 106 ? 26.490 8.591 -12.558 1.00 35.67 121 LEU A O 1
ATOM 1399 N N . ALA A 1 107 ? 28.313 9.738 -11.890 1.00 35.00 122 ALA A N 1
ATOM 1400 C CA . ALA A 1 107 ? 27.662 10.241 -10.682 1.00 35.73 122 ALA A CA 1
ATOM 1401 C C . ALA A 1 107 ? 26.381 10.997 -11.016 1.00 35.99 122 ALA A C 1
ATOM 1402 O O . ALA A 1 107 ? 25.347 10.791 -10.370 1.00 34.87 122 ALA A O 1
ATOM 1409 N N . SER A 1 108 ? 26.426 11.867 -12.029 1.00 37.51 123 SER A N 1
ATOM 1410 C CA . SER A 1 108 ? 25.246 12.650 -12.378 1.00 37.80 123 SER A CA 1
ATOM 1411 C C . SER A 1 108 ? 24.146 11.767 -12.946 1.00 37.41 123 SER A C 1
ATOM 1412 O O . SER A 1 108 ? 22.963 12.010 -12.687 1.00 37.20 123 SER A O 1
ATOM 1420 N N . LEU A 1 109 ? 24.509 10.756 -13.734 1.00 37.56 124 LEU A N 1
ATOM 1421 C CA . LEU A 1 109 ? 23.498 9.824 -14.211 1.00 39.12 124 LEU A CA 1
ATOM 1422 C C . LEU A 1 109 ? 22.783 9.158 -13.041 1.00 39.75 124 LEU A C 1
ATOM 1423 O O . LEU A 1 109 ? 21.553 9.048 -13.042 1.00 40.51 124 LEU A O 1
ATOM 1439 N N . ILE A 1 110 ? 23.529 8.732 -12.019 1.00 37.39 125 ILE A N 1
ATOM 1440 C CA . ILE A 1 110 ? 22.899 8.079 -10.873 1.00 36.11 125 ILE A CA 1
ATOM 1441 C C . ILE A 1 110 ? 22.015 9.068 -10.118 1.00 33.98 125 ILE A C 1
ATOM 1442 O O . ILE A 1 110 ? 20.873 8.757 -9.756 1.00 32.73 125 ILE A O 1
ATOM 1458 N N . TYR A 1 111 ? 22.535 10.271 -9.851 1.00 33.05 126 TYR A N 1
ATOM 1459 C CA . TYR A 1 111 ? 21.741 11.270 -9.144 1.00 33.15 126 TYR A CA 1
ATOM 1460 C C . TYR A 1 111 ? 20.460 11.592 -9.906 1.00 34.73 126 TYR A C 1
ATOM 1461 O O . TYR A 1 111 ? 19.367 11.601 -9.329 1.00 36.24 126 TYR A O 1
ATOM 1479 N N . ASN A 1 112 ? 20.566 11.840 -11.210 1.00 33.18 127 ASN A N 1
ATOM 1480 C CA . ASN A 1 112 ? 19.383 12.223 -11.974 1.00 33.18 127 ASN A CA 1
ATOM 1481 C C . ASN A 1 112 ? 18.355 11.097 -11.989 1.00 33.24 127 ASN A C 1
ATOM 1482 O O . ASN A 1 112 ? 17.146 11.339 -11.871 1.00 33.76 127 ASN A O 1
ATOM 1493 N N . THR A 1 113 ? 18.821 9.855 -12.117 1.00 33.30 128 THR A N 1
ATOM 1494 C CA . THR A 1 113 ? 17.908 8.718 -12.139 1.00 33.19 128 THR A CA 1
ATOM 1495 C C . THR A 1 113 ? 17.275 8.491 -10.777 1.00 33.30 128 THR A C 1
ATOM 1496 O O . THR A 1 113 ? 16.081 8.188 -10.690 1.00 33.36 128 THR A O 1
ATOM 1507 N N . ALA A 1 114 ? 18.059 8.636 -9.707 1.00 32.04 129 ALA A N 1
ATOM 1508 C CA . ALA A 1 114 ? 17.550 8.382 -8.365 1.00 32.12 129 ALA A CA 1
ATOM 1509 C C . ALA A 1 114 ? 16.446 9.364 -8.008 1.00 35.57 129 ALA A C 1
ATOM 1510 O O . ALA A 1 114 ? 15.359 8.972 -7.564 1.00 35.36 129 ALA A O 1
ATOM 1517 N N . PHE A 1 115 ? 16.723 10.654 -8.181 1.00 35.88 130 PHE A N 1
ATOM 1518 C CA . PHE A 1 115 ? 15.740 11.695 -7.939 1.00 37.33 130 PHE A CA 1
ATOM 1519 C C . PHE A 1 115 ? 14.597 11.659 -8.943 1.00 35.80 130 PHE A C 1
ATOM 1520 O O . PHE A 1 115 ? 13.514 12.159 -8.640 1.00 37.73 130 PHE A O 1
ATOM 1537 N N . ARG A 1 116 ? 14.784 11.058 -10.116 1.00 33.97 131 ARG A N 1
ATOM 1538 C CA . ARG A 1 116 ? 13.631 10.854 -10.985 1.00 35.86 131 ARG A CA 1
ATOM 1539 C C . ARG A 1 116 ? 12.598 9.938 -10.334 1.00 37.47 131 ARG A C 1
ATOM 1540 O O . ARG A 1 116 ? 11.393 10.093 -10.569 1.00 38.84 131 ARG A O 1
ATOM 1561 N N . VAL A 1 117 ? 13.046 9.001 -9.495 1.00 37.38 132 VAL A N 1
ATOM 1562 C CA . VAL A 1 117 ? 12.119 8.135 -8.772 1.00 38.40 132 VAL A CA 1
ATOM 1563 C C . VAL A 1 117 ? 11.293 8.951 -7.788 1.00 41.71 132 VAL A C 1
ATOM 1564 O O . VAL A 1 117 ? 10.091 8.717 -7.608 1.00 41.35 132 VAL A O 1
ATOM 1577 N N . ARG A 1 118 ? 11.933 9.923 -7.130 1.00 46.24 133 ARG A N 1
ATOM 1578 C CA . ARG A 1 118 ? 11.245 10.791 -6.175 1.00 51.80 133 ARG A CA 1
ATOM 1579 C C . ARG A 1 118 ? 10.176 11.623 -6.894 1.00 51.41 133 ARG A C 1
ATOM 1580 O O . ARG A 1 118 ? 9.018 11.701 -6.460 1.00 51.47 133 ARG A O 1
ATOM 1601 N N . VAL A 1 119 ? 10.534 12.190 -8.045 1.00 52.09 134 VAL A N 1
ATOM 1602 C CA . VAL A 1 119 ? 9.560 12.901 -8.865 1.00 55.90 134 VAL A CA 1
ATOM 1603 C C . VAL A 1 119 ? 8.411 11.973 -9.266 1.00 57.62 134 VAL A C 1
ATOM 1604 O O . VAL A 1 119 ? 7.241 12.366 -9.235 1.00 60.10 134 VAL A O 1
ATOM 1617 N N . ARG A 1 120 ? 8.717 10.729 -9.639 1.00 57.29 135 ARG A N 1
ATOM 1618 C CA . ARG A 1 120 ? 7.666 9.852 -10.151 1.00 60.44 135 ARG A CA 1
ATOM 1619 C C . ARG A 1 120 ? 6.729 9.426 -9.036 1.00 61.90 135 ARG A C 1
ATOM 1620 O O . ARG A 1 120 ? 5.507 9.417 -9.201 1.00 71.45 135 ARG A O 1
ATOM 1641 N N . HIS A 1 121 ? 7.306 9.029 -7.906 1.00 56.69 136 HIS A N 1
ATOM 1642 C CA . HIS A 1 121 ? 6.593 8.332 -6.851 1.00 54.04 136 HIS A CA 1
ATOM 1643 C C . HIS A 1 121 ? 6.687 9.004 -5.488 1.00 54.64 136 HIS A C 1
ATOM 1644 O O . HIS A 1 121 ? 6.071 8.521 -4.530 1.00 56.56 136 HIS A O 1
ATOM 1658 N N . GLY A 1 122 ? 7.437 10.090 -5.367 1.00 53.94 137 GLY A N 1
ATOM 1659 C CA . GLY A 1 122 ? 7.392 10.873 -4.148 1.00 55.68 137 GLY A CA 1
ATOM 1660 C C . GLY A 1 122 ? 8.091 10.225 -2.972 1.00 56.30 137 GLY A C 1
ATOM 1661 O O . GLY A 1 122 ? 7.697 10.444 -1.824 1.00 60.16 137 GLY A O 1
ATOM 1665 N N . ALA A 1 123 ? 9.150 9.471 -3.235 1.00 52.69 138 ALA A N 1
ATOM 1666 C CA . ALA A 1 123 ? 9.910 8.790 -2.200 1.00 50.59 138 ALA A CA 1
ATOM 1667 C C . ALA A 1 123 ? 11.181 9.559 -1.872 1.00 48.64 138 ALA A C 1
ATOM 1668 O O . ALA A 1 123 ? 11.852 10.079 -2.766 1.00 46.63 138 ALA A O 1
ATOM 1675 N N . ALA A 1 124 ? 11.539 9.576 -0.592 1.00 48.73 139 ALA A N 1
ATOM 1676 C CA . ALA A 1 124 ? 12.772 10.227 -0.181 1.00 47.85 139 ALA A CA 1
ATOM 1677 C C . ALA A 1 124 ? 13.961 9.466 -0.742 1.00 45.85 139 ALA A C 1
ATOM 1678 O O . ALA A 1 124 ? 13.941 8.234 -0.822 1.00 45.01 139 ALA A O 1
ATOM 1685 N N . VAL A 1 125 ? 15.001 10.211 -1.119 1.00 44.94 140 VAL A N 1
ATOM 1686 C CA . VAL A 1 125 ? 16.221 9.650 -1.692 1.00 45.56 140 VAL A CA 1
ATOM 1687 C C . VAL A 1 125 ? 17.392 10.130 -0.853 1.00 46.41 140 VAL A C 1
ATOM 1688 O O . VAL A 1 125 ? 17.630 11.341 -0.743 1.00 45.78 140 VAL A O 1
ATOM 1701 N N . ARG A 1 126 ? 18.114 9.183 -0.262 1.00 45.81 141 ARG A N 1
ATOM 1702 C CA . ARG A 1 126 ? 19.205 9.462 0.653 1.00 47.09 141 ARG A CA 1
ATOM 1703 C C . ARG A 1 126 ? 20.475 8.771 0.183 1.00 45.83 141 ARG A C 1
ATOM 1704 O O . ARG A 1 126 ? 20.449 7.612 -0.246 1.00 44.50 141 ARG A O 1
ATOM 1725 N N . PHE A 1 127 ? 21.591 9.485 0.278 1.00 45.68 142 PHE A N 1
ATOM 1726 C CA . PHE A 1 127 ? 22.894 8.941 -0.075 1.00 45.12 142 PHE A CA 1
ATOM 1727 C C . PHE A 1 127 ? 23.749 8.889 1.179 1.00 45.69 142 PHE A C 1
ATOM 1728 O O . PHE A 1 127 ? 24.065 9.928 1.768 1.00 48.31 142 PHE A O 1
ATOM 1745 N N . VAL A 1 128 ? 24.107 7.677 1.584 1.00 46.76 143 VAL A N 1
ATOM 1746 C CA . VAL A 1 128 ? 24.987 7.423 2.716 1.00 47.29 143 VAL A CA 1
ATOM 1747 C C . VAL A 1 128 ? 26.345 7.007 2.169 1.00 47.44 143 VAL A C 1
ATOM 1748 O O . VAL A 1 128 ? 26.430 6.221 1.220 1.00 46.54 143 VAL A O 1
ATOM 1761 N N . ALA A 1 129 ? 27.404 7.527 2.774 1.00 48.21 144 ALA A N 1
ATOM 1762 C CA . ALA A 1 129 ? 28.767 7.206 2.384 1.00 48.38 144 ALA A CA 1
ATOM 1763 C C . ALA A 1 129 ? 29.385 6.196 3.342 1.00 51.47 144 ALA A C 1
ATOM 1764 O O . ALA A 1 129 ? 29.209 6.298 4.558 1.00 53.61 144 ALA A O 1
ATOM 1771 N N . HIS A 1 130 ? 30.105 5.222 2.775 1.00 52.79 145 HIS A N 1
ATOM 1772 C CA . HIS A 1 130 ? 30.947 4.304 3.536 1.00 57.94 145 HIS A CA 1
ATOM 1773 C C . HIS A 1 130 ? 32.327 4.930 3.659 1.00 60.55 145 HIS A C 1
ATOM 1774 O O . HIS A 1 130 ? 33.015 5.094 2.644 1.00 60.11 145 HIS A O 1
ATOM 1788 N N . GLY A 1 131 ? 32.733 5.250 4.897 1.00 63.54 146 GLY A N 1
ATOM 1789 C CA . GLY A 1 131 ? 33.891 6.087 5.140 1.00 65.07 146 GLY A CA 1
ATOM 1790 C C . GLY A 1 131 ? 33.617 7.550 4.836 1.00 63.75 146 GLY A C 1
ATOM 1791 O O . GLY A 1 131 ? 32.510 8.058 5.003 1.00 62.54 146 GLY A O 1
ATOM 1795 N N . ALA A 1 132 ? 34.664 8.239 4.419 1.00 64.17 147 ALA A N 1
ATOM 1796 C CA . ALA A 1 132 ? 34.609 9.689 4.283 1.00 64.77 147 ALA A CA 1
ATOM 1797 C C . ALA A 1 132 ? 33.848 10.056 3.020 1.00 61.56 147 ALA A C 1
ATOM 1798 O O . ALA A 1 132 ? 34.133 9.486 1.964 1.00 59.27 147 ALA A O 1
ATOM 1805 N N . PRO A 1 133 ? 32.866 10.968 3.065 1.00 60.84 148 PRO A N 1
ATOM 1806 C CA . PRO A 1 133 ? 32.163 11.294 1.820 1.00 57.99 148 PRO A CA 1
ATOM 1807 C C . PRO A 1 133 ? 33.006 12.221 0.956 1.00 58.49 148 PRO A C 1
ATOM 1808 O O . PRO A 1 133 ? 33.796 13.017 1.466 1.00 60.65 148 PRO A O 1
ATOM 1819 N N . HIS A 1 134 ? 32.844 12.100 -0.362 1.00 56.63 149 HIS A N 1
ATOM 1820 C CA . HIS A 1 134 ? 33.588 12.932 -1.306 1.00 57.86 149 HIS A CA 1
ATOM 1821 C C . HIS A 1 134 ? 32.895 14.282 -1.454 1.00 58.54 149 HIS A C 1
ATOM 1822 O O . HIS A 1 134 ? 31.706 14.345 -1.784 1.00 57.46 149 HIS A O 1
ATOM 1836 N N . ALA A 1 135 ? 33.649 15.362 -1.256 1.00 60.41 150 ALA A N 1
ATOM 1837 C CA . ALA A 1 135 ? 33.048 16.691 -1.245 1.00 61.18 150 ALA A CA 1
ATOM 1838 C C . ALA A 1 135 ? 32.379 17.010 -2.574 1.00 58.46 150 ALA A C 1
ATOM 1839 O O . ALA A 1 135 ? 31.285 17.586 -2.602 1.00 58.06 150 ALA A O 1
ATOM 1846 N N . GLN A 1 136 ? 33.013 16.635 -3.689 1.00 56.90 151 GLN A N 1
ATOM 1847 C CA . GLN A 1 136 ? 32.439 16.941 -4.996 1.00 54.03 151 GLN A CA 1
ATOM 1848 C C . GLN A 1 136 ? 31.197 16.110 -5.288 1.00 50.21 151 GLN A C 1
ATOM 1849 O O . GLN A 1 136 ? 30.292 16.582 -5.983 1.00 48.27 151 GLN A O 1
ATOM 1863 N N . LEU A 1 137 ? 31.133 14.870 -4.801 1.00 48.65 152 LEU A N 1
ATOM 1864 C CA . LEU A 1 137 ? 29.901 14.109 -4.962 1.00 45.96 152 LEU A CA 1
ATOM 1865 C C . LEU A 1 137 ? 28.773 14.743 -4.164 1.00 47.24 152 LEU A C 1
ATOM 1866 O O . LEU A 1 137 ? 27.616 14.753 -4.600 1.00 46.35 152 LEU A O 1
ATOM 1882 N N . GLN A 1 138 ? 29.098 15.271 -2.984 1.00 49.75 153 GLN A N 1
ATOM 1883 C CA . GLN A 1 138 ? 28.116 16.003 -2.195 1.00 53.08 153 GLN A CA 1
ATOM 1884 C C . GLN A 1 138 ? 27.609 17.230 -2.940 1.00 53.47 153 GLN A C 1
ATOM 1885 O O . GLN A 1 138 ? 26.436 17.602 -2.815 1.00 53.25 153 GLN A O 1
ATOM 1899 N N . GLN A 1 139 ? 28.485 17.894 -3.692 1.00 55.04 154 GLN A N 1
ATOM 1900 C CA . GLN A 1 139 ? 28.061 19.069 -4.444 1.00 57.33 154 GLN A CA 1
ATOM 1901 C C . GLN A 1 139 ? 27.112 18.682 -5.568 1.00 54.02 154 GLN A C 1
ATOM 1902 O O . GLN A 1 139 ? 26.101 19.358 -5.795 1.00 53.46 154 GLN A O 1
ATOM 1916 N N . LEU A 1 140 ? 27.425 17.596 -6.283 1.00 51.50 155 LEU A N 1
ATOM 1917 C CA . LEU A 1 140 ? 26.554 17.126 -7.355 1.00 47.97 155 LEU A CA 1
ATOM 1918 C C . LEU A 1 140 ? 25.193 16.709 -6.810 1.00 48.64 155 LEU A C 1
ATOM 1919 O O . LEU A 1 140 ? 24.154 17.063 -7.375 1.00 47.15 155 LEU A O 1
ATOM 1935 N N . GLU A 1 141 ? 25.176 15.971 -5.696 1.00 50.17 156 GLU A N 1
ATOM 1936 C CA . GLU A 1 141 ? 23.906 15.558 -5.110 1.00 50.28 156 GLU A CA 1
ATOM 1937 C C . GLU A 1 141 ? 23.038 16.764 -4.776 1.00 53.83 156 GLU A C 1
ATOM 1938 O O . GLU A 1 141 ? 21.826 16.758 -5.025 1.00 54.61 156 GLU A O 1
ATOM 1950 N N . ALA A 1 142 ? 23.639 17.806 -4.200 1.00 55.84 157 ALA A N 1
ATOM 1951 C CA . ALA A 1 142 ? 22.871 18.996 -3.847 1.00 57.26 157 ALA A CA 1
ATOM 1952 C C . ALA A 1 142 ? 22.224 19.636 -5.069 1.00 56.21 157 ALA A C 1
ATOM 1953 O O . ALA A 1 142 ? 21.128 20.203 -4.974 1.00 55.26 157 ALA A O 1
ATOM 1960 N N . HIS A 1 143 ? 22.914 19.609 -6.215 1.00 57.33 158 HIS A N 1
ATOM 1961 C CA . HIS A 1 143 ? 22.368 20.243 -7.413 1.00 59.28 158 HIS A CA 1
ATOM 1962 C C . HIS A 1 143 ? 21.106 19.520 -7.882 1.00 57.87 158 HIS A C 1
ATOM 1963 O O . HIS A 1 143 ? 20.091 20.156 -8.184 1.00 57.93 158 HIS A O 1
ATOM 1977 N N . TRP A 1 144 ? 21.145 18.183 -7.924 1.00 56.39 159 TRP A N 1
ATOM 1978 C CA . TRP A 1 144 ? 19.993 17.431 -8.424 1.00 57.11 159 TRP A CA 1
ATOM 1979 C C . TRP A 1 144 ? 18.814 17.528 -7.475 1.00 61.13 159 TRP A C 1
ATOM 1980 O O . TRP A 1 144 ? 17.657 17.574 -7.903 1.00 62.69 159 TRP A O 1
ATOM 2001 N N . ARG A 1 145 ? 19.089 17.604 -6.177 1.00 63.81 160 ARG A N 1
ATOM 2002 C CA . ARG A 1 145 ? 18.002 17.652 -5.206 1.00 66.30 160 ARG A CA 1
ATOM 2003 C C . ARG A 1 145 ? 17.140 18.906 -5.384 1.00 69.51 160 ARG A C 1
ATOM 2004 O O . ARG A 1 145 ? 15.945 18.899 -5.051 1.00 71.50 160 ARG A O 1
ATOM 2025 N N . LEU A 1 146 ? 17.708 19.961 -5.979 1.00 70.59 161 LEU A N 1
ATOM 2026 C CA . LEU A 1 146 ? 16.951 21.190 -6.210 1.00 73.59 161 LEU A CA 1
ATOM 2027 C C . LEU A 1 146 ? 15.745 20.955 -7.113 1.00 74.31 161 LEU A C 1
ATOM 2028 O O . LEU A 1 146 ? 14.760 21.696 -7.037 1.00 76.99 161 LEU A O 1
ATOM 2044 N N . PHE A 1 147 ? 15.810 19.948 -7.984 1.00 72.42 162 PHE A N 1
ATOM 2045 C CA . PHE A 1 147 ? 14.714 19.642 -8.892 1.00 72.38 162 PHE A CA 1
ATOM 2046 C C . PHE A 1 147 ? 13.571 18.899 -8.213 1.00 74.59 162 PHE A C 1
ATOM 2047 O O . PHE A 1 147 ? 12.446 18.926 -8.722 1.00 75.73 162 PHE A O 1
ATOM 2064 N N . THR A 1 148 ? 13.828 18.243 -7.088 1.00 75.74 163 THR A N 1
ATOM 2065 C CA . THR A 1 148 ? 12.787 17.517 -6.368 1.00 77.85 163 THR A CA 1
ATOM 2066 C C . THR A 1 148 ? 12.023 18.458 -5.447 1.00 80.97 163 THR A C 1
ATOM 2067 O O . THR A 1 148 ? 12.600 19.037 -4.528 1.00 82.61 163 THR A O 1
ATOM 2078 N N . ASN B 2 7 ? 12.039 34.420 -25.391 1.00 79.87 7 ASN B N 1
ATOM 2079 C CA . ASN B 2 7 ? 13.474 34.585 -25.617 1.00 77.57 7 ASN B CA 1
ATOM 2080 C C . ASN B 2 7 ? 14.021 33.481 -26.533 1.00 68.86 7 ASN B C 1
ATOM 2081 O O . ASN B 2 7 ? 13.772 33.514 -27.742 1.00 67.93 7 ASN B O 1
ATOM 2091 N N . TYR B 2 8 ? 14.767 32.513 -25.977 1.00 62.52 8 TYR B N 1
ATOM 2092 C CA . TYR B 2 8 ? 15.230 31.385 -26.788 1.00 55.82 8 TYR B CA 1
ATOM 2093 C C . TYR B 2 8 ? 14.073 30.750 -27.562 1.00 49.16 8 TYR B C 1
ATOM 2094 O O . TYR B 2 8 ? 14.176 30.520 -28.772 1.00 45.45 8 TYR B O 1
ATOM 2112 N N . SER B 2 9 ? 12.953 30.485 -26.890 1.00 47.70 9 SER B N 1
ATOM 2113 C CA . SER B 2 9 ? 11.863 29.763 -27.542 1.00 46.78 9 SER B CA 1
ATOM 2114 C C . SER B 2 9 ? 11.331 30.547 -28.736 1.00 47.66 9 SER B C 1
ATOM 2115 O O . SER B 2 9 ? 11.133 29.988 -29.819 1.00 46.42 9 SER B O 1
ATOM 2123 N N . LYS B 2 10 ? 11.092 31.852 -28.550 1.00 50.23 10 LYS B N 1
ATOM 2124 C CA . LYS B 2 10 ? 10.542 32.690 -29.616 1.00 51.44 10 LYS B CA 1
ATOM 2125 C C . LYS B 2 10 ? 11.454 32.703 -30.838 1.00 48.97 10 LYS B C 1
ATOM 2126 O O . LYS B 2 10 ? 11.003 32.537 -31.976 1.00 50.25 10 LYS B O 1
ATOM 2130 N N . LEU B 2 11 ? 12.757 32.846 -30.617 1.00 45.54 11 LEU B N 1
ATOM 2131 C CA . LEU B 2 11 ? 13.722 32.695 -31.699 1.00 44.30 11 LEU B CA 1
ATOM 2132 C C . LEU B 2 11 ? 13.559 31.365 -32.436 1.00 43.15 11 LEU B C 1
ATOM 2133 O O . LEU B 2 11 ? 13.360 31.336 -33.653 1.00 44.92 11 LEU B O 1
ATOM 2149 N N . LEU B 2 12 ? 13.702 30.242 -31.720 1.00 41.42 12 LEU B N 1
ATOM 2150 C CA . LEU B 2 12 ? 13.778 28.946 -32.398 1.00 41.28 12 LEU B CA 1
ATOM 2151 C C . LEU B 2 12 ? 12.427 28.524 -32.967 1.00 44.25 12 LEU B C 1
ATOM 2152 O O . LEU B 2 12 ? 12.372 27.770 -33.946 1.00 43.25 12 LEU B O 1
ATOM 2168 N N . ARG B 2 13 ? 11.334 29.007 -32.377 1.00 46.77 13 ARG B N 1
ATOM 2169 C CA . ARG B 2 13 ? 10.001 28.743 -32.904 1.00 50.69 13 ARG B CA 1
ATOM 2170 C C . ARG B 2 13 ? 9.889 29.069 -34.387 1.00 51.66 13 ARG B C 1
ATOM 2171 O O . ARG B 2 13 ? 9.116 28.429 -35.105 1.00 51.26 13 ARG B O 1
ATOM 2192 N N . ASN B 2 14 ? 10.650 30.036 -34.874 1.00 52.75 14 ASN B N 1
ATOM 2193 C CA . ASN B 2 14 ? 10.530 30.421 -36.273 1.00 54.10 14 ASN B CA 1
ATOM 2194 C C . ASN B 2 14 ? 11.210 29.461 -37.233 1.00 50.33 14 ASN B C 1
ATOM 2195 O O . ASN B 2 14 ? 11.196 29.718 -38.445 1.00 50.44 14 ASN B O 1
ATOM 2206 N N . LEU B 2 15 ? 11.833 28.393 -36.726 1.00 47.95 15 LEU B N 1
ATOM 2207 C CA . LEU B 2 15 ? 12.507 27.446 -37.606 1.00 47.72 15 LEU B CA 1
ATOM 2208 C C . LEU B 2 15 ? 11.558 26.881 -38.653 1.00 47.81 15 LEU B C 1
ATOM 2209 O O . LEU B 2 15 ? 11.989 26.559 -39.765 1.00 47.15 15 LEU B O 1
ATOM 2225 N N . VAL B 2 16 ? 10.271 26.762 -38.325 1.00 49.55 16 VAL B N 1
ATOM 2226 C CA . VAL B 2 16 ? 9.288 26.127 -39.196 1.00 52.62 16 VAL B CA 1
ATOM 2227 C C . VAL B 2 16 ? 8.139 27.098 -39.434 1.00 60.21 16 VAL B C 1
ATOM 2228 O O . VAL B 2 16 ? 7.551 27.624 -38.483 1.00 60.91 16 VAL B O 1
ATOM 2241 N N . THR B 2 17 ? 7.815 27.317 -40.708 1.00 66.83 17 THR B N 1
ATOM 2242 C CA . THR B 2 17 ? 6.765 28.255 -41.080 1.00 75.94 17 THR B CA 1
ATOM 2243 C C . THR B 2 17 ? 5.401 27.663 -40.747 1.00 78.66 17 THR B C 1
ATOM 2244 O O . THR B 2 17 ? 5.275 26.484 -40.393 1.00 77.50 17 THR B O 1
ATOM 2255 N N . GLU B 2 18 ? 4.360 28.495 -40.873 1.00 83.26 18 GLU B N 1
ATOM 2256 C CA . GLU B 2 18 ? 3.015 28.035 -40.543 1.00 85.39 18 GLU B CA 1
ATOM 2257 C C . GLU B 2 18 ? 2.537 26.941 -41.485 1.00 82.55 18 GLU B C 1
ATOM 2258 O O . GLU B 2 18 ? 1.651 26.160 -41.123 1.00 79.54 18 GLU B O 1
ATOM 2270 N N . ASP B 2 19 ? 3.120 26.840 -42.679 1.00 85.63 19 ASP B N 1
ATOM 2271 C CA . ASP B 2 19 ? 2.791 25.751 -43.585 1.00 87.77 19 ASP B CA 1
ATOM 2272 C C . ASP B 2 19 ? 3.737 24.577 -43.471 1.00 85.98 19 ASP B C 1
ATOM 2273 O O . ASP B 2 19 ? 3.963 23.885 -44.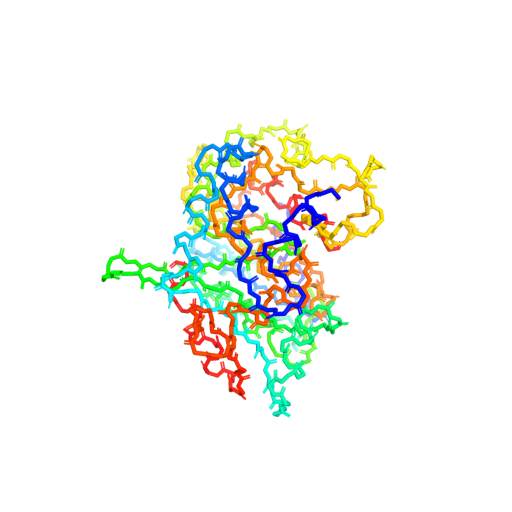481 1.00 85.45 19 ASP B O 1
ATOM 2282 N N . ASN B 2 20 ? 4.366 24.394 -42.303 1.00 80.48 20 ASN B N 1
ATOM 2283 C CA . ASN B 2 20 ? 5.241 23.247 -42.048 1.00 77.77 20 ASN B CA 1
ATOM 2284 C C . ASN B 2 20 ? 6.400 23.204 -43.039 1.00 75.79 20 ASN B C 1
ATOM 2285 O O . ASN B 2 20 ? 6.765 22.145 -43.554 1.00 76.59 20 ASN B O 1
ATOM 2296 N N . VAL B 2 21 ? 6.969 24.363 -43.338 1.00 73.91 21 VAL B N 1
ATOM 2297 C CA . VAL B 2 21 ? 8.144 24.444 -44.196 1.00 70.51 21 VAL B CA 1
ATOM 2298 C C . VAL B 2 21 ? 9.316 24.975 -43.378 1.00 65.15 21 VAL B C 1
ATOM 2299 O O . VAL B 2 21 ? 9.142 25.853 -42.526 1.00 65.52 21 VAL B O 1
ATOM 2312 N N . LEU B 2 22 ? 10.511 24.437 -43.642 1.00 59.95 22 LEU B N 1
ATOM 2313 C CA . LEU B 2 22 ? 11.713 24.851 -42.927 1.00 54.25 22 LEU B CA 1
ATOM 2314 C C . LEU B 2 22 ? 12.137 26.237 -43.393 1.00 52.59 22 LEU B C 1
ATOM 2315 O O . LEU B 2 22 ? 12.323 26.467 -44.590 1.00 54.58 22 LEU B O 1
ATOM 2331 N N . ASN B 2 23 ? 12.300 27.160 -42.450 1.00 49.73 23 ASN B N 1
ATOM 2332 C CA . ASN B 2 23 ? 12.554 28.559 -42.788 1.00 49.29 23 ASN B CA 1
ATOM 2333 C C . ASN B 2 23 ? 14.043 28.736 -43.046 1.00 46.80 23 ASN B C 1
ATOM 2334 O O . ASN B 2 23 ? 14.845 28.810 -42.112 1.00 43.21 23 ASN B O 1
ATOM 2345 N N . GLU B 2 24 ? 14.416 28.798 -44.325 1.00 50.98 24 GLU B N 1
ATOM 2346 C CA . GLU B 2 24 ? 15.826 28.835 -44.691 1.00 53.66 24 GLU B CA 1
ATOM 2347 C C . GLU B 2 24 ? 16.492 30.125 -44.245 1.00 53.95 24 GLU B C 1
ATOM 2348 O O . GLU B 2 24 ? 17.692 30.131 -43.955 1.00 53.57 24 GLU B O 1
ATOM 2360 N N . VAL B 2 25 ? 15.748 31.227 -44.200 1.00 55.55 25 VAL B N 1
ATOM 2361 C CA . VAL B 2 25 ? 16.323 32.471 -43.707 1.00 55.60 25 VAL B CA 1
ATOM 2362 C C . VAL B 2 25 ? 16.689 32.329 -42.236 1.00 54.23 25 VAL B C 1
ATOM 2363 O O . VAL B 2 25 ? 17.782 32.723 -41.807 1.00 45.21 25 VAL B O 1
ATOM 2376 N N . VAL B 2 26 ? 15.778 31.771 -41.438 1.00 44.43 26 VAL B N 1
ATOM 2377 C CA . VAL B 2 26 ? 16.024 31.623 -40.008 1.00 42.84 26 VAL B CA 1
ATOM 2378 C C . VAL B 2 26 ? 17.209 30.697 -39.767 1.00 41.88 26 VAL B C 1
ATOM 2379 O O . VAL B 2 26 ? 18.080 30.983 -38.937 1.00 41.15 26 VAL B O 1
ATOM 2392 N N . VAL B 2 27 ? 17.244 29.563 -40.475 1.00 42.67 27 VAL B N 1
ATOM 2393 C CA . VAL B 2 27 ? 18.384 28.653 -40.384 1.00 41.64 27 VAL B CA 1
ATOM 2394 C C . VAL B 2 27 ? 19.683 29.419 -40.596 1.00 43.91 27 VAL B C 1
ATOM 2395 O O . VAL B 2 27 ? 20.610 29.354 -39.780 1.00 42.67 27 VAL B O 1
ATOM 2408 N N . SER B 2 28 ? 19.769 30.153 -41.708 1.00 46.14 28 SER B N 1
ATOM 2409 C CA . SER B 2 28 ? 20.991 30.887 -42.018 1.00 48.45 28 SER B CA 1
ATOM 2410 C C . SER B 2 28 ? 21.372 31.832 -40.885 1.00 49.14 28 SER B C 1
ATOM 2411 O O . SER B 2 28 ? 22.558 31.989 -40.573 1.00 49.75 28 SER B O 1
ATOM 2419 N N . PHE B 2 29 ? 20.383 32.459 -40.245 1.00 49.61 29 PHE B N 1
ATOM 2420 C CA . PHE B 2 29 ? 20.690 33.347 -39.130 1.00 47.75 29 PHE B CA 1
ATOM 2421 C C . PHE B 2 29 ? 21.113 32.575 -37.890 1.00 44.84 29 PHE B C 1
ATOM 2422 O O . PHE B 2 29 ? 21.939 33.066 -37.115 1.00 45.35 29 PHE B O 1
ATOM 2439 N N . LEU B 2 30 ? 20.580 31.368 -37.684 1.00 42.20 30 LEU B N 1
ATOM 2440 C CA . LEU B 2 30 ? 20.885 30.652 -36.452 1.00 40.68 30 LEU B CA 1
ATOM 2441 C C . LEU B 2 30 ? 22.343 30.214 -36.404 1.00 38.94 30 LEU B C 1
ATOM 2442 O O . LEU B 2 30 ? 22.915 30.098 -35.317 1.00 37.19 30 LEU B O 1
ATOM 2458 N N . TYR B 2 31 ? 22.959 29.955 -37.559 1.00 41.16 31 TYR B N 1
ATOM 2459 C CA . TYR B 2 31 ? 24.397 29.710 -37.584 1.00 44.39 31 TYR B CA 1
ATOM 2460 C C . TYR B 2 31 ? 25.168 30.863 -36.955 1.00 47.24 31 TYR B C 1
ATOM 2461 O O . TYR B 2 31 ? 26.124 30.643 -36.203 1.00 47.72 31 TYR B O 1
ATOM 2479 N N . GLN B 2 32 ? 24.772 32.101 -37.253 1.00 51.15 32 GLN B N 1
ATOM 2480 C CA . GLN B 2 32 ? 25.479 33.271 -36.751 1.00 54.28 32 GLN B CA 1
ATOM 2481 C C . GLN B 2 32 ? 25.024 33.695 -35.371 1.00 55.64 32 GLN B C 1
ATOM 2482 O O . GLN B 2 32 ? 25.596 34.633 -34.809 1.00 58.79 32 GLN B O 1
ATOM 2496 N N . LEU B 2 33 ? 23.972 33.090 -34.843 1.00 54.93 33 LEU B N 1
ATOM 2497 C CA . LEU B 2 33 ? 23.440 33.485 -33.552 1.00 56.52 33 LEU B CA 1
ATOM 2498 C C . LEU B 2 33 ? 23.838 32.570 -32.398 1.00 54.97 33 LEU B C 1
ATOM 2499 O O . LEU B 2 33 ? 23.540 32.906 -31.254 1.00 54.48 33 LEU B O 1
ATOM 2515 N N . PHE B 2 34 ? 24.531 31.459 -32.631 1.00 53.67 34 PHE B N 1
ATOM 2516 C CA . PHE B 2 34 ? 24.847 30.596 -31.509 1.00 51.68 34 PHE B CA 1
ATOM 2517 C C . PHE B 2 34 ? 26.357 30.300 -31.481 1.00 53.84 34 PHE B C 1
ATOM 2518 O O . PHE B 2 34 ? 26.969 30.252 -32.552 1.00 54.56 34 PHE B O 1
ATOM 2535 N N . PRO B 2 35 ? 26.937 30.144 -30.279 1.00 55.11 35 PRO B N 1
ATOM 2536 C CA . PRO B 2 35 ? 28.389 29.896 -30.215 1.00 57.38 35 PRO B CA 1
ATOM 2537 C C . PRO B 2 35 ? 28.708 28.422 -30.349 1.00 56.55 35 PRO B C 1
ATOM 2538 O O . PRO B 2 35 ? 27.831 27.550 -30.361 1.00 54.39 35 PRO B O 1
ATOM 2549 N N . ARG B 2 36 ? 29.999 28.180 -30.549 1.00 58.89 36 ARG B N 1
ATOM 2550 C CA . ARG B 2 36 ? 30.551 26.843 -30.581 1.00 59.99 36 ARG B CA 1
ATOM 2551 C C . ARG B 2 36 ? 29.972 26.012 -31.710 1.00 55.47 36 ARG B C 1
ATOM 2552 O O . ARG B 2 36 ? 29.884 24.788 -31.585 1.00 53.09 36 ARG B O 1
ATOM 2573 N N . ASP B 2 37 ? 29.562 26.656 -32.802 1.00 54.85 37 ASP B N 1
ATOM 2574 C CA . ASP B 2 37 ? 28.919 25.947 -33.901 1.00 52.85 37 ASP B CA 1
ATOM 2575 C C . ASP B 2 37 ? 27.753 25.114 -33.373 1.00 49.54 37 ASP B C 1
ATOM 2576 O O . ASP B 2 37 ? 27.478 24.016 -33.859 1.00 47.04 37 ASP B O 1
ATOM 2585 N N . LEU B 2 38 ? 27.064 25.627 -32.348 1.00 48.52 38 LEU B N 1
ATOM 2586 C CA . LEU B 2 38 ? 26.021 24.829 -31.705 1.00 46.65 38 LEU B CA 1
ATOM 2587 C C . LEU B 2 38 ? 24.884 24.490 -32.663 1.00 44.20 38 LEU B C 1
ATOM 2588 O O . LEU B 2 38 ? 24.331 23.384 -32.610 1.00 41.92 38 LEU B O 1
ATOM 2604 N N . PHE B 2 39 ? 24.502 25.423 -33.535 1.00 43.51 39 PHE B N 1
ATOM 2605 C CA . PHE B 2 39 ? 23.349 25.143 -34.380 1.00 41.53 39 PHE B CA 1
ATOM 2606 C C . PHE B 2 39 ? 23.663 24.147 -35.490 1.00 41.20 39 PHE B C 1
ATOM 2607 O O . PHE B 2 39 ? 22.822 23.307 -35.824 1.00 40.22 39 PHE B O 1
ATOM 2624 N N . VAL B 2 40 ? 24.828 24.266 -36.129 1.00 42.06 40 VAL B N 1
ATOM 2625 C CA . VAL B 2 40 ? 25.187 23.305 -37.165 1.00 43.66 40 VAL B CA 1
ATOM 2626 C C . VAL B 2 40 ? 25.314 21.922 -36.551 1.00 42.49 40 VAL B C 1
ATOM 2627 O O . VAL B 2 40 ? 24.907 20.921 -37.146 1.00 42.18 40 VAL B O 1
ATOM 2640 N N . ARG B 2 41 ? 25.879 21.850 -35.347 1.00 40.94 41 ARG B N 1
ATOM 2641 C CA . ARG B 2 41 ? 25.960 20.585 -34.634 1.00 40.98 41 ARG B CA 1
ATOM 2642 C C . ARG B 2 41 ? 24.570 20.060 -34.303 1.00 38.29 41 ARG B C 1
ATOM 2643 O O . ARG B 2 41 ? 24.257 18.892 -34.555 1.00 39.89 41 ARG B O 1
ATOM 2664 N N . ALA B 2 42 ? 23.725 20.908 -33.717 1.00 36.33 42 ALA B N 1
ATOM 2665 C CA . ALA B 2 42 ? 22.362 20.498 -33.413 1.00 35.01 42 ALA B CA 1
ATOM 2666 C C . ALA B 2 42 ? 21.600 20.146 -34.683 1.00 38.89 42 ALA B C 1
ATOM 2667 O O . ALA B 2 42 ? 20.897 19.128 -34.730 1.00 35.77 42 ALA B O 1
ATOM 2674 N N . PHE B 2 43 ? 21.746 20.953 -35.739 1.00 39.85 43 PHE B N 1
ATOM 2675 C CA . PHE B 2 43 ? 21.006 20.669 -36.965 1.00 42.56 43 PHE B CA 1
ATOM 2676 C C . PHE B 2 43 ? 21.499 19.396 -37.646 1.00 44.37 43 PHE B C 1
ATOM 2677 O O . PHE B 2 43 ? 20.716 18.716 -38.316 1.00 44.99 43 PHE B O 1
ATOM 2694 N N . SER B 2 44 ? 22.786 19.069 -37.515 1.00 44.87 44 SER B N 1
ATOM 2695 C CA . SER B 2 44 ? 23.266 17.775 -37.998 1.00 46.49 44 SER B CA 1
ATOM 2696 C C . SER B 2 44 ? 22.594 16.631 -37.239 1.00 43.41 44 SER B C 1
ATOM 2697 O O . SER B 2 44 ? 22.156 15.645 -37.842 1.00 43.33 44 SER B O 1
ATOM 2705 N N . LEU B 2 45 ? 22.474 16.757 -35.915 1.00 41.18 45 LEU B N 1
ATOM 2706 C CA . LEU B 2 45 ? 21.790 15.726 -35.139 1.00 38.63 45 LEU B CA 1
ATOM 2707 C C . LEU B 2 45 ? 20.336 15.582 -35.581 1.00 38.43 45 LEU B C 1
ATOM 2708 O O . LEU B 2 45 ? 19.802 14.473 -35.616 1.00 37.39 45 LEU B O 1
ATOM 2724 N N . LEU B 2 46 ? 19.670 16.695 -35.890 1.00 38.61 46 LEU B N 1
ATOM 2725 C CA . LEU B 2 46 ? 18.251 16.616 -36.227 1.00 40.16 46 LEU B CA 1
ATOM 2726 C C . LEU B 2 46 ? 18.027 15.804 -37.496 1.00 43.37 46 LEU B C 1
ATOM 2727 O O . LEU B 2 46 ? 17.038 15.079 -37.608 1.00 46.13 46 LEU B O 1
ATOM 2743 N N . GLU B 2 47 ? 18.941 15.912 -38.458 1.00 44.01 47 GLU B N 1
ATOM 2744 C CA . GLU B 2 47 ? 18.845 15.161 -39.703 1.00 47.31 47 GLU B CA 1
ATOM 2745 C C . GLU B 2 47 ? 19.650 13.873 -39.697 1.00 46.46 47 GLU B C 1
ATOM 2746 O O . GLU B 2 47 ? 19.753 13.208 -40.730 1.00 48.51 47 GLU B O 1
ATOM 2758 N N . SER B 2 48 ? 20.235 13.490 -38.577 1.00 44.33 48 SER B N 1
ATOM 2759 C CA . SER B 2 48 ? 21.032 12.282 -38.600 1.00 44.74 48 SER B CA 1
ATOM 2760 C C . SER B 2 48 ? 20.181 11.024 -38.661 1.00 46.27 48 SER B C 1
ATOM 2761 O O . SER B 2 48 ? 20.702 9.956 -38.997 1.00 46.96 48 SER B O 1
ATOM 2769 N N . ALA B 2 49 ? 18.916 11.110 -38.237 1.00 46.72 49 ALA B N 1
ATOM 2770 C CA . ALA B 2 49 ? 18.088 9.940 -38.050 1.00 47.75 49 ALA B CA 1
ATOM 2771 C C . ALA B 2 49 ? 18.504 9.170 -36.807 1.00 45.91 49 ALA B C 1
ATOM 2772 O O . ALA B 2 49 ? 18.097 8.027 -36.664 1.00 46.31 49 ALA B O 1
ATOM 2779 N N . ASP B 2 50 ? 19.340 9.722 -35.913 1.00 41.90 50 ASP B N 1
ATOM 2780 C CA . ASP B 2 50 ? 19.733 9.002 -34.696 1.00 39.84 50 ASP B CA 1
ATOM 2781 C C . ASP B 2 50 ? 18.960 9.457 -33.467 1.00 37.43 50 ASP B C 1
ATOM 2782 O O . ASP B 2 50 ? 19.040 8.813 -32.410 1.00 36.43 50 ASP B O 1
ATOM 2791 N N . MET B 2 51 ? 18.202 10.531 -33.590 1.00 36.35 51 MET B N 1
ATOM 2792 C CA . MET B 2 51 ? 17.425 11.049 -32.481 1.00 34.24 51 MET B CA 1
ATOM 2793 C C . MET B 2 51 ? 16.132 10.259 -32.325 1.00 34.78 51 MET B C 1
ATOM 2794 O O . MET B 2 51 ? 15.376 10.095 -33.287 1.00 37.23 51 MET B O 1
ATOM 2808 N N . PHE B 2 52 ? 15.870 9.815 -31.089 1.00 34.14 52 PHE B N 1
ATOM 2809 C CA . PHE B 2 52 ? 14.645 9.122 -30.714 1.00 34.66 52 PHE B CA 1
ATOM 2810 C C . PHE B 2 52 ? 14.037 9.801 -29.498 1.00 31.57 52 PHE B C 1
ATOM 2811 O O . PHE B 2 52 ? 14.757 10.316 -28.643 1.00 29.97 52 PHE B O 1
ATOM 2828 N N . ILE B 2 53 ? 12.707 9.806 -29.444 1.00 31.71 53 ILE B N 1
ATOM 2829 C CA . ILE B 2 53 ? 11.948 10.159 -28.246 1.00 31.43 53 ILE B CA 1
ATOM 2830 C C . ILE B 2 53 ? 11.062 8.958 -27.950 1.00 35.18 53 ILE B C 1
ATOM 2831 O O . ILE B 2 53 ? 10.011 8.785 -28.583 1.00 36.45 53 ILE B O 1
ATOM 2847 N N . TYR B 2 54 ? 11.488 8.115 -27.012 1.00 34.28 54 TYR B N 1
ATOM 2848 C CA . TYR B 2 54 ? 10.698 6.967 -26.578 1.00 36.40 54 TYR B CA 1
ATOM 2849 C C . TYR B 2 54 ? 9.737 7.408 -25.482 1.00 35.79 54 TYR B C 1
ATOM 2850 O O . TYR B 2 54 ? 10.178 7.890 -24.435 1.00 35.20 54 TYR B O 1
ATOM 2868 N N . VAL B 2 55 ? 8.438 7.224 -25.706 1.00 36.40 55 VAL B N 1
ATOM 2869 C CA . VAL B 2 55 ? 7.404 7.604 -24.747 1.00 36.11 55 VAL B CA 1
ATOM 2870 C C . VAL B 2 55 ? 6.810 6.336 -24.142 1.00 37.96 55 VAL B C 1
ATOM 2871 O O . VAL B 2 55 ? 6.267 5.500 -24.868 1.00 38.88 55 VAL B O 1
ATOM 2884 N N . TRP B 2 56 ? 6.908 6.194 -22.817 1.00 38.09 56 TRP B N 1
ATOM 2885 C CA . TRP B 2 56 ? 6.222 5.113 -22.114 1.00 41.21 56 TRP B CA 1
ATOM 2886 C C . TRP B 2 56 ? 4.732 5.189 -22.405 1.00 47.39 56 TRP B C 1
ATOM 2887 O O . TRP B 2 56 ? 4.071 6.179 -22.069 1.00 48.82 56 TRP B O 1
ATOM 2908 N N . MET B 2 57 ? 4.204 4.137 -23.026 1.00 50.35 57 MET B N 1
ATOM 2909 C CA . MET B 2 57 ? 2.817 4.101 -23.487 1.00 54.65 57 MET B CA 1
ATOM 2910 C C . MET B 2 57 ? 2.208 2.760 -23.109 1.00 57.65 57 MET B C 1
ATOM 2911 O O . MET B 2 57 ? 1.901 1.935 -23.976 1.00 59.93 57 MET B O 1
ATOM 2925 N N . PRO B 2 58 ? 2.026 2.504 -21.809 1.00 58.74 58 PRO B N 1
ATOM 2926 C CA . PRO B 2 58 ? 1.393 1.234 -21.398 1.00 62.15 58 PRO B CA 1
ATOM 2927 C C . PRO B 2 58 ? 0.046 1.001 -22.063 1.00 66.81 58 PRO B C 1
ATOM 2928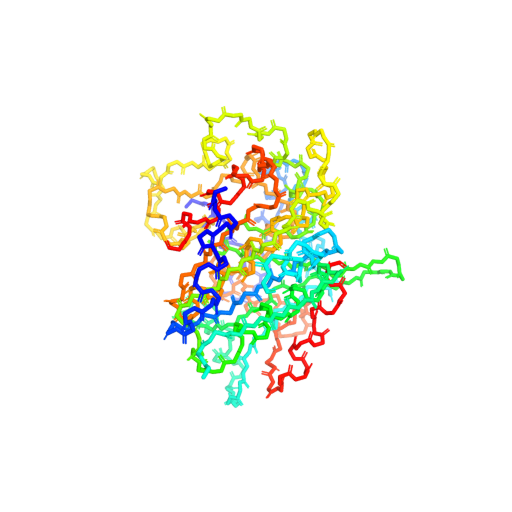 O O . PRO B 2 58 ? -0.233 -0.118 -22.515 1.00 69.87 58 PRO B O 1
ATOM 2939 N N . THR B 2 59 ? -0.806 2.053 -22.144 1.00 68.71 59 THR B N 1
ATOM 2940 C CA . THR B 2 59 ? -2.070 2.010 -22.872 1.00 73.48 59 THR B CA 1
ATOM 2941 C C . THR B 2 59 ? -1.894 2.641 -24.245 1.00 73.47 59 THR B C 1
ATOM 2942 O O . THR B 2 59 ? -1.432 3.785 -24.334 1.00 69.83 59 THR B O 1
ATOM 2953 N N . PRO B 2 60 ? -2.222 1.948 -25.333 1.00 78.46 60 PRO B N 1
ATOM 2954 C CA . PRO B 2 60 ? -2.034 2.539 -26.665 1.00 79.81 60 PRO B CA 1
ATOM 2955 C C . PRO B 2 60 ? -2.694 3.916 -26.784 1.00 82.14 60 PRO B C 1
ATOM 2956 O O . PRO B 2 60 ? -3.842 4.104 -26.384 1.00 86.15 60 PRO B O 1
ATOM 2967 N N . LYS B 2 61 ? -1.972 4.866 -27.394 1.00 80.19 61 LYS B N 1
ATOM 2968 C CA . LYS B 2 61 ? -2.488 6.215 -27.640 1.00 81.67 61 LYS B CA 1
ATOM 2969 C C . LYS B 2 61 ? -2.385 6.557 -29.121 1.00 81.16 61 LYS B C 1
ATOM 2970 O O . LYS B 2 61 ? -1.550 6.007 -29.838 1.00 77.44 61 LYS B O 1
ATOM 2989 N N . GLU B 2 62 ? -3.212 7.503 -29.575 1.00 85.84 62 GLU B N 1
ATOM 2990 C CA . GLU B 2 62 ? -3.080 8.021 -30.930 1.00 87.78 62 GLU B CA 1
ATOM 2991 C C . GLU B 2 62 ? -1.704 8.643 -31.101 1.00 85.60 62 GLU B C 1
ATOM 2992 O O . GLU B 2 62 ? -1.144 9.213 -30.163 1.00 78.66 62 GLU B O 1
ATOM 3004 N N . ALA B 2 63 ? -1.158 8.518 -32.314 1.00 90.95 63 ALA B N 1
ATOM 3005 C CA . ALA B 2 63 ? 0.152 9.084 -32.616 1.00 93.15 63 ALA B CA 1
ATOM 3006 C C . ALA B 2 63 ? 0.181 10.581 -32.339 1.00 90.60 63 ALA B C 1
ATOM 3007 O O . ALA B 2 63 ? 1.140 11.103 -31.757 1.00 88.78 63 ALA B O 1
ATOM 3014 N N . ASP B 2 64 ? -0.856 11.295 -32.778 1.00 90.53 64 ASP B N 1
ATOM 3015 C CA . ASP B 2 64 ? -0.930 12.734 -32.536 1.00 84.60 64 ASP B CA 1
ATOM 3016 C C . ASP B 2 64 ? -0.959 13.028 -31.042 1.00 77.51 64 ASP B C 1
ATOM 3017 O O . ASP B 2 64 ? -0.306 13.966 -30.569 1.00 69.24 64 ASP B O 1
ATOM 3026 N N . GLU B 2 65 ? -1.711 12.224 -30.284 1.00 80.56 65 GLU B N 1
ATOM 3027 C CA . GLU B 2 65 ? -1.763 12.367 -28.830 1.00 80.24 65 GLU B CA 1
ATOM 3028 C C . GLU B 2 65 ? -0.384 12.201 -28.188 1.00 70.69 65 GLU B C 1
ATOM 3029 O O . GLU B 2 65 ? -0.092 12.828 -27.159 1.00 65.73 65 GLU B O 1
ATOM 3041 N N . LEU B 2 66 ? 0.481 11.381 -28.796 1.00 68.08 66 LEU B N 1
ATOM 3042 C CA . LEU B 2 66 ? 1.847 11.238 -28.301 1.00 66.53 66 LEU B CA 1
ATOM 3043 C C . LEU B 2 66 ? 2.618 12.545 -28.485 1.00 61.61 66 LEU B C 1
ATOM 3044 O O . LEU B 2 66 ? 3.041 13.167 -27.506 1.00 60.97 66 LEU B O 1
ATOM 3060 N N . LEU B 2 67 ? 2.781 12.995 -29.736 1.00 57.86 67 LEU B N 1
ATOM 3061 C CA . LEU B 2 67 ? 3.482 14.254 -30.002 1.00 52.87 67 LEU B CA 1
ATOM 3062 C C . LEU B 2 67 ? 2.884 15.423 -29.215 1.00 51.48 67 LEU B C 1
ATOM 3063 O O . LEU B 2 67 ? 3.619 16.235 -28.642 1.00 48.65 67 LEU B O 1
ATOM 3079 N N . GLU B 2 68 ? 1.553 15.520 -29.166 1.00 54.11 68 GLU B N 1
ATOM 3080 C CA . GLU B 2 68 ? 0.911 16.589 -28.407 1.00 55.76 68 GLU B CA 1
ATOM 3081 C C . GLU B 2 68 ? 1.191 16.454 -26.919 1.00 51.00 68 GLU B C 1
ATOM 3082 O O . GLU B 2 68 ? 1.367 17.456 -26.218 1.00 50.03 68 GLU B O 1
ATOM 3094 N N . SER B 2 69 ? 1.200 15.220 -26.413 1.00 48.57 69 SER B N 1
ATOM 3095 C CA . SER B 2 69 ? 1.466 15.007 -24.998 1.00 47.40 69 SER B CA 1
ATOM 3096 C C . SER B 2 69 ? 2.842 15.518 -24.602 1.00 42.92 69 SER B C 1
ATOM 3097 O O . SER B 2 69 ? 3.078 15.823 -23.428 1.00 42.55 69 SER B O 1
ATOM 3105 N N . LEU B 2 70 ? 3.769 15.601 -25.552 1.00 39.88 70 LEU B N 1
ATOM 3106 C CA . LEU B 2 70 ? 5.109 16.076 -25.232 1.00 39.13 70 LEU B CA 1
ATOM 3107 C C . LEU B 2 70 ? 5.137 17.570 -24.941 1.00 39.23 70 LEU B C 1
ATOM 3108 O O . LEU B 2 70 ? 6.113 18.069 -24.373 1.00 38.74 70 LEU B O 1
ATOM 3124 N N . TYR B 2 71 ? 4.103 18.295 -25.330 1.00 42.83 71 TYR B N 1
ATOM 3125 C CA . TYR B 2 71 ? 4.021 19.723 -25.049 1.00 47.78 71 TYR B CA 1
ATOM 3126 C C . TYR B 2 71 ? 2.989 20.081 -23.994 1.00 54.36 71 TYR B C 1
ATOM 3127 O O . TYR B 2 71 ? 3.154 21.083 -23.297 1.00 54.55 71 TYR B O 1
ATOM 3145 N N . ASN B 2 72 ? 1.912 19.310 -23.884 1.00 60.58 72 ASN B N 1
ATOM 3146 C CA . ASN B 2 72 ? 0.782 19.647 -23.028 1.00 68.32 72 ASN B CA 1
ATOM 3147 C C . ASN B 2 72 ? 0.497 18.622 -21.935 1.00 68.59 72 ASN B C 1
ATOM 3148 O O . ASN B 2 72 ? -0.076 18.988 -20.898 1.00 70.99 72 ASN B O 1
ATOM 3159 N N . GLY B 2 73 ? 0.832 17.355 -22.173 1.00 66.58 73 GLY B N 1
ATOM 3160 C CA . GLY B 2 73 ? 0.651 16.294 -21.210 1.00 66.79 73 GLY B CA 1
ATOM 3161 C C . GLY B 2 73 ? 1.821 16.161 -20.268 1.00 63.27 73 GLY B C 1
ATOM 3162 O O . GLY B 2 73 ? 2.663 17.052 -20.136 1.00 61.38 73 GLY B O 1
ATOM 3166 N N . THR B 2 74 ? 1.825 15.046 -19.553 1.00 61.71 74 THR B N 1
ATOM 3167 C CA . THR B 2 74 ? 2.898 14.717 -18.621 1.00 56.90 74 THR B CA 1
ATOM 3168 C C . THR B 2 74 ? 3.347 13.274 -18.863 1.00 52.46 74 THR B C 1
ATOM 3169 O O . THR B 2 74 ? 3.310 12.445 -17.954 1.00 52.44 74 THR B O 1
ATOM 3180 N N . PRO B 2 75 ? 3.804 12.965 -20.078 1.00 48.58 75 PRO B N 1
ATOM 3181 C CA . PRO B 2 75 ? 4.291 11.609 -20.365 1.00 46.04 75 PRO B CA 1
ATOM 3182 C C . PRO B 2 75 ? 5.654 11.380 -19.739 1.00 42.44 75 PRO B C 1
ATOM 3183 O O . PRO B 2 75 ? 6.463 12.302 -19.575 1.00 40.01 75 PRO B O 1
ATOM 3194 N N . LEU B 2 76 ? 5.902 10.111 -19.418 1.00 41.74 76 LEU B N 1
ATOM 3195 C CA . LEU B 2 76 ? 7.243 9.621 -19.119 1.00 38.98 76 LEU B CA 1
ATOM 3196 C C . LEU B 2 76 ? 7.904 9.275 -20.441 1.00 36.88 76 LEU B C 1
ATOM 3197 O O . LEU B 2 76 ? 7.549 8.266 -21.058 1.00 38.42 76 LEU B O 1
ATOM 3213 N N . TYR B 2 77 ? 8.862 10.099 -20.866 1.00 35.58 77 TYR B N 1
ATOM 3214 C CA . TYR B 2 77 ? 9.527 9.950 -22.151 1.00 34.85 77 TYR B CA 1
ATOM 3215 C C . TYR B 2 77 ? 11.043 9.987 -21.977 1.00 32.25 77 TYR B C 1
ATOM 3216 O O . TYR B 2 77 ? 11.575 10.469 -20.973 1.00 32.72 77 TYR B O 1
ATOM 3234 N N . ARG B 2 78 ? 11.734 9.448 -22.976 1.00 32.63 78 ARG B N 1
ATOM 3235 C CA . ARG B 2 78 ? 13.181 9.264 -22.923 1.00 33.16 78 ARG B CA 1
ATOM 3236 C C . ARG B 2 78 ? 13.758 9.756 -24.241 1.00 31.60 78 ARG B C 1
ATOM 3237 O O . ARG B 2 78 ? 13.674 9.036 -25.250 1.00 31.63 78 ARG B O 1
ATOM 3258 N N . PRO B 2 79 ? 14.289 10.988 -24.288 1.00 29.91 79 PRO B N 1
ATOM 3259 C CA . PRO B 2 79 ? 15.021 11.430 -25.485 1.00 31.35 79 PRO B CA 1
ATOM 3260 C C . PRO B 2 79 ? 16.393 10.775 -25.513 1.00 34.94 79 PRO B C 1
ATOM 3261 O O . PRO B 2 79 ? 17.163 10.894 -24.558 1.00 38.04 79 PRO B O 1
ATOM 3272 N N . ILE B 2 80 ? 16.668 10.018 -26.579 1.00 36.25 80 ILE B N 1
ATOM 3273 C CA . ILE B 2 80 ? 17.925 9.287 -26.704 1.00 36.97 80 ILE B CA 1
ATOM 3274 C C . ILE B 2 80 ? 18.503 9.517 -28.090 1.00 37.65 80 ILE B C 1
ATOM 3275 O O . ILE B 2 80 ? 17.769 9.577 -29.081 1.00 37.52 80 ILE B O 1
ATOM 3291 N N . VAL B 2 81 ? 19.822 9.652 -28.155 1.00 38.54 81 VAL B N 1
ATOM 3292 C CA . VAL B 2 81 ? 20.544 9.661 -29.416 1.00 41.20 81 VAL B CA 1
ATOM 3293 C C . VAL B 2 81 ? 21.148 8.275 -29.591 1.00 42.12 81 VAL B C 1
ATOM 3294 O O . VAL B 2 81 ? 21.860 7.781 -28.709 1.00 41.61 81 VAL B O 1
ATOM 3307 N N . ARG B 2 82 ? 20.831 7.637 -30.709 1.00 45.40 82 ARG B N 1
ATOM 3308 C CA . ARG B 2 82 ? 21.323 6.298 -30.981 1.00 52.13 82 ARG B CA 1
ATOM 3309 C C . ARG B 2 82 ? 22.817 6.327 -31.293 1.00 57.18 82 ARG B C 1
ATOM 3310 O O . ARG B 2 82 ? 23.328 7.289 -31.862 1.00 55.59 82 ARG B O 1
ATOM 3331 N N . PRO B 2 83 ? 23.536 5.270 -30.935 1.00 63.84 83 PRO B N 1
ATOM 3332 C CA . PRO B 2 83 ? 24.944 5.199 -31.340 1.00 68.89 83 PRO B CA 1
ATOM 3333 C C . PRO B 2 83 ? 25.040 5.210 -32.862 1.00 71.97 83 PRO B C 1
ATOM 3334 O O . PRO B 2 83 ? 24.236 4.579 -33.549 1.00 73.22 83 PRO B O 1
ATOM 3345 N N . ARG B 2 84 ? 26.065 5.898 -33.384 1.00 72.96 84 ARG B N 1
ATOM 3346 C CA . ARG B 2 84 ? 26.336 5.968 -34.819 1.00 76.30 84 ARG B CA 1
ATOM 3347 C C . ARG B 2 84 ? 27.379 4.951 -35.280 1.00 79.79 84 ARG B C 1
ATOM 3348 O O . ARG B 2 84 ? 27.590 4.794 -36.491 1.00 84.84 84 ARG B O 1
ATOM 3352 N N . GLY B 2 85 ? 28.046 4.274 -34.350 1.00 77.69 85 GLY B N 1
ATOM 3353 C CA . GLY B 2 85 ? 29.040 3.287 -34.704 1.00 81.19 85 GLY B CA 1
ATOM 3354 C C . GLY B 2 85 ? 29.111 2.127 -33.736 1.00 84.70 85 GLY B C 1
ATOM 3355 O O . GLY B 2 85 ? 28.342 2.074 -32.765 1.00 86.41 85 GLY B O 1
ATOM 3359 N N . PRO B 2 86 ? 29.977 1.127 -34.016 1.00 86.62 86 PRO B N 1
ATOM 3360 C CA . PRO B 2 86 ? 30.082 -0.003 -33.073 1.00 86.67 86 PRO B CA 1
ATOM 3361 C C . PRO B 2 86 ? 30.608 0.444 -31.722 1.00 85.00 86 PRO B C 1
ATOM 3362 O O . PRO B 2 86 ? 30.240 -0.146 -30.691 1.00 83.52 86 PRO B O 1
ATOM 3373 N N . ASP B 2 87 ? 31.389 1.535 -31.694 1.00 85.53 87 ASP B N 1
ATOM 3374 C CA . ASP B 2 87 ? 32.116 1.946 -30.486 1.00 85.26 87 ASP B CA 1
ATOM 3375 C C . ASP B 2 87 ? 31.394 3.150 -29.898 1.00 81.85 87 ASP B C 1
ATOM 3376 O O . ASP B 2 87 ? 31.867 4.280 -29.897 1.00 80.99 87 ASP B O 1
ATOM 3385 N N . ASP B 2 88 ? 30.179 2.873 -29.437 1.00 79.59 88 ASP B N 1
ATOM 3386 C CA . ASP B 2 88 ? 29.248 3.922 -29.082 1.00 76.37 88 ASP B CA 1
ATOM 3387 C C . ASP B 2 88 ? 28.236 3.342 -28.115 1.00 71.11 88 ASP B C 1
ATOM 3388 O O . ASP B 2 88 ? 27.967 2.133 -28.120 1.00 75.09 88 ASP B O 1
ATOM 3397 N N . ARG B 2 89 ? 27.784 4.208 -27.212 1.00 64.54 89 ARG B N 1
ATOM 3398 C CA . ARG B 2 89 ? 26.711 4.021 -26.254 1.00 60.83 89 ARG B CA 1
ATOM 3399 C C . ARG B 2 89 ? 25.717 5.143 -26.414 1.00 55.45 89 ARG B C 1
ATOM 3400 O O . ARG B 2 89 ? 26.082 6.282 -26.739 1.00 56.67 89 ARG B O 1
ATOM 3421 N N . PRO B 2 90 ? 24.442 4.875 -26.175 1.00 47.77 90 PRO B N 1
ATOM 3422 C CA . PRO B 2 90 ? 23.409 5.886 -26.360 1.00 42.44 90 PRO B CA 1
ATOM 3423 C C . PRO B 2 90 ? 23.652 7.103 -25.471 1.00 37.50 90 PRO B C 1
ATOM 3424 O O . PRO B 2 90 ? 24.208 7.007 -24.371 1.00 36.26 90 PRO B O 1
ATOM 3435 N N . VAL B 2 91 ? 23.191 8.252 -25.949 1.00 35.23 91 VAL B N 1
ATOM 3436 C CA . VAL B 2 91 ? 23.152 9.476 -25.153 1.00 35.09 91 VAL B CA 1
ATOM 3437 C C . VAL B 2 91 ? 21.699 9.709 -24.782 1.00 33.53 91 VAL B C 1
ATOM 3438 O O . VAL B 2 91 ? 20.819 9.638 -25.647 1.00 33.55 91 VAL B O 1
ATOM 3451 N N . CYS B 2 92 ? 21.437 9.945 -23.503 1.00 34.51 92 CYS B N 1
ATOM 3452 C CA . CYS B 2 92 ? 20.095 10.274 -23.041 1.00 35.57 92 CYS B CA 1
ATOM 3453 C C . CYS B 2 92 ? 20.087 11.692 -22.485 1.00 32.71 92 CYS B C 1
ATOM 3454 O O . CYS B 2 92 ? 21.076 12.146 -21.906 1.00 30.44 92 CYS B O 1
ATOM 3462 N N . VAL B 2 93 ? 18.965 12.389 -22.677 1.00 32.95 93 VAL B N 1
ATOM 3463 C CA . VAL B 2 93 ? 18.789 13.764 -22.218 1.00 33.78 93 VAL B CA 1
ATOM 3464 C C . VAL B 2 93 ? 17.618 13.801 -21.248 1.00 35.30 93 VAL B C 1
ATOM 3465 O O . VAL B 2 93 ? 16.667 13.019 -21.367 1.00 36.70 93 VAL B O 1
ATOM 3478 N N . ASP B 2 94 ? 17.709 14.697 -20.262 1.00 34.46 94 ASP B N 1
ATOM 3479 C CA . ASP B 2 94 ? 16.612 15.016 -19.348 1.00 36.14 94 ASP B CA 1
ATOM 3480 C C . ASP B 2 94 ? 16.458 16.538 -19.366 1.00 35.00 94 ASP B C 1
ATOM 3481 O O . ASP B 2 94 ? 17.069 17.233 -18.549 1.00 34.73 94 ASP B O 1
ATOM 3490 N N . LEU B 2 95 ? 15.645 17.040 -20.298 1.00 36.44 95 LEU B N 1
ATOM 3491 C CA . LEU B 2 95 ? 15.528 18.481 -20.481 1.00 39.07 95 LEU B CA 1
ATOM 3492 C C . LEU B 2 95 ? 15.121 19.155 -19.181 1.00 42.64 95 LEU B C 1
ATOM 3493 O O . LEU B 2 95 ? 15.776 20.103 -18.730 1.00 45.87 95 LEU B O 1
ATOM 3509 N N . ASP B 2 96 ? 14.060 18.646 -18.542 1.00 42.27 96 ASP B N 1
ATOM 3510 C CA . ASP B 2 96 ? 13.520 19.273 -17.339 1.00 44.03 96 ASP B CA 1
ATOM 3511 C C . ASP B 2 96 ? 14.581 19.481 -16.263 1.00 42.51 96 ASP B C 1
ATOM 3512 O O . ASP B 2 96 ? 14.437 20.368 -15.414 1.00 43.89 96 ASP B O 1
ATOM 3521 N N . HIS B 2 97 ? 15.654 18.698 -16.286 1.00 40.46 97 HIS B N 1
ATOM 3522 C CA . HIS B 2 97 ? 16.762 18.867 -15.356 1.00 39.67 97 HIS B CA 1
ATOM 3523 C C . HIS B 2 97 ? 17.999 19.419 -16.051 1.00 37.18 97 HIS B C 1
ATOM 3524 O O . HIS B 2 97 ? 19.081 19.424 -15.459 1.00 37.30 97 HIS B O 1
ATOM 3538 N N . TRP B 2 98 ? 17.871 19.830 -17.307 1.00 34.56 98 TRP B N 1
ATOM 3539 C CA . TRP B 2 98 ? 18.993 20.279 -18.127 1.00 35.02 98 TRP B CA 1
ATOM 3540 C C . TRP B 2 98 ? 20.200 19.357 -17.948 1.00 34.32 98 TRP B C 1
ATOM 3541 O O . TRP B 2 98 ? 21.311 19.777 -17.612 1.00 34.50 98 TRP B O 1
ATOM 3562 N N . PHE B 2 99 ? 19.961 18.070 -18.211 1.00 33.54 99 PHE B N 1
ATOM 3563 C CA . PHE B 2 99 ? 20.980 17.042 -18.062 1.00 33.33 99 PHE B CA 1
ATOM 3564 C C . PHE B 2 99 ? 21.202 16.296 -19.366 1.00 33.53 99 PHE B C 1
ATOM 3565 O O . PHE B 2 99 ? 20.270 16.089 -20.153 1.00 33.33 99 PHE B O 1
ATOM 3582 N N . CYS B 2 100 ? 22.451 15.903 -19.590 1.00 33.25 100 CYS B N 1
ATOM 3583 C CA . CYS B 2 100 ? 22.791 15.050 -20.713 1.00 31.38 100 CYS B CA 1
ATOM 3584 C C . CYS B 2 100 ? 23.912 14.100 -20.325 1.00 33.02 100 CYS B C 1
ATOM 3585 O O . CYS B 2 100 ? 24.899 14.508 -19.709 1.00 34.98 100 CYS B O 1
ATOM 3592 N N . SER B 2 101 ? 23.778 12.838 -20.726 1.00 32.04 101 SER B N 1
ATOM 3593 C CA . SER B 2 101 ? 24.748 11.830 -20.325 1.00 32.38 101 SER B CA 1
ATOM 3594 C C . SER B 2 101 ? 26.006 11.864 -21.175 1.00 32.79 101 SER B C 1
ATOM 3595 O O . SER B 2 101 ? 26.850 10.975 -21.033 1.00 31.73 101 SER B O 1
ATOM 3603 N N . CYS B 2 102 ? 26.155 12.852 -22.056 1.00 29.88 102 CYS B N 1
ATOM 3604 C CA . CYS B 2 102 ? 27.335 12.894 -22.907 1.00 32.57 102 CYS B CA 1
ATOM 3605 C C . CYS B 2 102 ? 28.554 13.425 -22.147 1.00 32.64 102 CYS B C 1
ATOM 3606 O O . CYS B 2 102 ? 28.456 13.986 -21.051 1.00 33.07 102 CYS B O 1
ATOM 3613 N N . THR B 2 103 ? 29.730 13.213 -22.735 1.00 35.44 103 THR B N 1
ATOM 3614 C CA . THR B 2 103 ? 30.953 13.586 -22.029 1.00 39.50 103 THR B CA 1
ATOM 3615 C C . THR B 2 103 ? 31.078 15.103 -21.934 1.00 37.75 103 THR B C 1
ATOM 3616 O O . THR B 2 103 ? 31.597 15.630 -20.945 1.00 36.75 103 THR B O 1
ATOM 3627 N N . GLU B 2 104 ? 30.619 15.825 -22.962 1.00 40.49 104 GLU B N 1
ATOM 3628 C CA . GLU B 2 104 ? 30.705 17.285 -22.939 1.00 42.72 104 GLU B CA 1
ATOM 3629 C C . GLU B 2 104 ? 29.988 17.856 -21.720 1.00 39.63 104 GLU B C 1
ATOM 3630 O O . GLU B 2 104 ? 30.514 18.738 -21.030 1.00 39.63 104 GLU B O 1
ATOM 3642 N N . PHE B 2 105 ? 28.794 17.342 -21.423 1.00 37.58 105 PHE B N 1
ATOM 3643 C CA . PHE B 2 105 ? 28.060 17.817 -20.259 1.00 35.87 105 PHE B CA 1
ATOM 3644 C C . PHE B 2 105 ? 28.893 17.664 -18.995 1.00 34.59 105 PHE B C 1
ATOM 3645 O O . PHE B 2 105 ? 29.013 18.598 -18.199 1.00 36.09 105 PHE B O 1
ATOM 3662 N N . ALA B 2 106 ? 29.457 16.476 -18.783 1.00 34.30 106 ALA B N 1
ATOM 3663 C CA . ALA B 2 106 ? 30.195 16.232 -17.552 1.00 34.56 106 ALA B CA 1
ATOM 3664 C C . ALA B 2 106 ? 31.484 17.041 -17.520 1.00 35.95 106 ALA B C 1
ATOM 3665 O O . ALA B 2 106 ? 31.869 17.560 -16.464 1.00 36.58 106 ALA B O 1
ATOM 3672 N N . ALA B 2 107 ? 32.154 17.172 -18.673 1.00 37.14 107 ALA B N 1
ATOM 3673 C CA . ALA B 2 107 ? 33.395 17.938 -18.742 1.00 41.39 107 ALA B CA 1
ATOM 3674 C C . ALA B 2 107 ? 33.170 19.411 -18.420 1.00 40.42 107 ALA B C 1
ATOM 3675 O O . ALA B 2 107 ? 34.051 20.056 -17.842 1.00 42.31 107 ALA B O 1
ATOM 3682 N N . THR B 2 108 ? 32.010 19.955 -18.798 1.00 38.83 108 THR B N 1
ATOM 3683 C CA . THR B 2 108 ? 31.719 21.360 -18.530 1.00 39.49 108 THR B CA 1
ATOM 3684 C C . THR B 2 108 ? 31.489 21.601 -17.045 1.00 38.94 108 THR B C 1
ATOM 3685 O O . THR B 2 108 ? 31.980 22.590 -16.485 1.00 40.58 108 THR B O 1
ATOM 3696 N N . CYS B 2 109 ? 30.764 20.692 -16.389 1.00 36.46 109 CYS B N 1
ATOM 3697 C CA . CYS B 2 109 ? 30.410 20.880 -14.989 1.00 36.98 109 CYS B CA 1
ATOM 3698 C C . CYS B 2 109 ? 31.618 20.711 -14.075 1.00 37.84 109 CYS B C 1
ATOM 3699 O O . CYS B 2 109 ? 31.744 21.418 -13.071 1.00 40.72 109 CYS B O 1
ATOM 3707 N N . ARG B 2 110 ? 32.491 19.759 -14.385 1.00 37.98 110 ARG B N 1
ATOM 3708 C CA . ARG B 2 110 ? 33.564 19.333 -13.491 1.00 40.61 110 ARG B CA 1
ATOM 3709 C C . ARG B 2 110 ? 34.341 20.521 -12.926 1.00 41.88 110 ARG B C 1
ATOM 3710 O O . ARG B 2 110 ? 34.451 20.647 -11.700 1.00 43.94 110 ARG B O 1
ATOM 3731 N N . PRO B 2 111 ? 34.893 21.406 -13.764 1.00 42.42 111 PRO B N 1
ATOM 3732 C CA . PRO B 2 111 ? 35.699 22.514 -13.219 1.00 45.59 111 PRO B CA 1
ATOM 3733 C C . PRO B 2 111 ? 34.964 23.360 -12.195 1.00 46.70 111 PRO B C 1
ATOM 3734 O O . PRO B 2 111 ? 35.617 23.982 -11.350 1.00 49.88 111 PRO B O 1
ATOM 3745 N N . HIS B 2 112 ? 33.634 23.388 -12.224 1.00 47.82 112 HIS B N 1
ATOM 3746 C CA . HIS B 2 112 ? 32.856 24.221 -11.319 1.00 50.38 112 HIS B CA 1
ATOM 3747 C C . HIS B 2 112 ? 32.543 23.537 -9.995 1.00 53.99 112 HIS B C 1
ATOM 3748 O O . HIS B 2 112 ? 31.883 24.143 -9.144 1.00 56.27 112 HIS B O 1
ATOM 3762 N N . LEU B 2 113 ? 33.017 22.308 -9.791 1.00 56.89 113 LEU B N 1
ATOM 3763 C CA . LEU B 2 113 ? 32.769 21.565 -8.558 1.00 62.14 113 LEU B CA 1
ATOM 3764 C C . LEU B 2 113 ? 33.809 21.982 -7.529 1.00 70.97 113 LEU B C 1
ATOM 3765 O O . LEU B 2 113 ? 34.908 21.423 -7.472 1.00 71.47 113 LEU B O 1
ATOM 3781 N N . VAL B 2 114 ? 33.450 22.964 -6.701 1.00 78.73 114 VAL B N 1
ATOM 3782 C CA . VAL B 2 114 ? 34.326 23.438 -5.642 1.00 86.77 114 VAL B CA 1
ATOM 3783 C C . VAL B 2 114 ? 33.542 23.443 -4.351 1.00 89.86 114 VAL B C 1
ATOM 3784 O O . VAL B 2 114 ? 32.310 23.448 -4.324 1.00 89.17 114 VAL B O 1
ATOM 3797 N N . GLY B 2 115 ? 34.274 23.413 -3.250 1.00 93.28 115 GLY B N 1
ATOM 3798 C CA . GLY B 2 115 ? 33.597 23.434 -1.984 1.00 94.68 115 GLY B CA 1
ATOM 3799 C C . GLY B 2 115 ? 32.760 24.690 -1.862 1.00 94.46 115 GLY B C 1
ATOM 3800 O O . GLY B 2 115 ? 33.261 25.818 -2.003 1.00 96.49 115 GLY B O 1
ATOM 3804 N N . ASP B 2 116 ? 31.494 24.479 -1.531 1.00 92.18 116 ASP B N 1
ATOM 3805 C CA . ASP B 2 116 ? 30.796 25.541 -0.867 1.00 93.36 116 ASP B CA 1
ATOM 3806 C C . ASP B 2 116 ? 30.214 26.530 -1.840 1.00 89.20 116 ASP B C 1
ATOM 3807 O O . ASP B 2 116 ? 30.033 27.708 -1.500 1.00 91.21 116 ASP B O 1
ATOM 3811 N N . THR B 2 117 ? 29.933 26.020 -3.038 1.00 82.98 117 THR B N 1
ATOM 3812 C CA . THR B 2 117 ? 29.447 26.798 -4.163 1.00 79.04 117 THR B CA 1
ATOM 3813 C C . THR B 2 117 ? 28.335 26.031 -4.870 1.00 73.90 117 THR B C 1
ATOM 3814 O O . THR B 2 117 ? 28.559 24.909 -5.350 1.00 69.40 117 THR B O 1
ATOM 3825 N N . PRO B 2 118 ? 27.142 26.610 -4.978 1.00 74.20 118 PRO B N 1
ATOM 3826 C CA . PRO B 2 118 ? 26.106 25.992 -5.807 1.00 69.37 118 PRO B CA 1
ATOM 3827 C C . PRO B 2 118 ? 26.603 25.806 -7.224 1.00 63.67 118 PRO B C 1
ATOM 3828 O O . PRO B 2 118 ? 27.090 26.749 -7.849 1.00 62.78 118 PRO B O 1
ATOM 3839 N N . LEU B 2 119 ? 26.407 24.594 -7.755 1.00 59.07 119 LEU B N 1
ATOM 3840 C CA . LEU B 2 119 ? 26.673 24.339 -9.171 1.00 53.74 119 LEU B CA 1
ATOM 3841 C C . LEU B 2 119 ? 25.789 25.209 -10.063 1.00 50.16 119 LEU B C 1
ATOM 3842 O O . LEU B 2 119 ? 26.243 25.722 -11.095 1.00 47.48 119 LEU B O 1
ATOM 3858 N N . SER B 2 120 ? 24.539 25.433 -9.652 1.00 49.62 120 SER B N 1
ATOM 3859 C CA . SER B 2 120 ? 23.641 26.239 -10.467 1.00 48.85 120 SER B CA 1
ATOM 3860 C C . SER B 2 120 ? 24.115 27.678 -10.553 1.00 51.03 120 SER B C 1
ATOM 3861 O O . SER B 2 120 ? 23.837 28.351 -11.546 1.00 49.22 120 SER B O 1
ATOM 3869 N N . ASP B 2 121 ? 24.811 28.171 -9.524 1.00 55.69 121 ASP B N 1
ATOM 3870 C CA . ASP B 2 121 ? 25.337 29.533 -9.578 1.00 59.98 121 ASP B CA 1
ATOM 3871 C C . ASP B 2 121 ? 26.323 29.700 -10.719 1.00 57.90 121 ASP B C 1
ATOM 3872 O O . ASP B 2 121 ? 26.457 30.801 -11.267 1.00 57.25 121 ASP B O 1
ATOM 3881 N N . ALA B 2 122 ? 27.015 28.626 -11.097 1.00 56.19 122 ALA B N 1
ATOM 3882 C CA . ALA B 2 122 ? 28.021 28.722 -12.142 1.00 55.08 122 ALA B CA 1
ATOM 3883 C C . ALA B 2 122 ? 27.482 28.397 -13.526 1.00 52.46 122 ALA B C 1
ATOM 3884 O O . ALA B 2 122 ? 28.139 28.733 -14.514 1.00 53.34 122 ALA B O 1
ATOM 3891 N N . LEU B 2 123 ? 26.297 27.797 -13.633 1.00 49.81 123 LEU B N 1
ATOM 3892 C CA . LEU B 2 123 ? 25.784 27.308 -14.906 1.00 47.14 123 LEU B CA 1
ATOM 3893 C C . LEU B 2 123 ? 24.395 27.818 -15.264 1.00 42.75 123 LEU B C 1
ATOM 3894 O O . LEU B 2 123 ? 24.023 27.742 -16.440 1.00 38.36 123 LEU B O 1
ATOM 3910 N N . PHE B 2 124 ? 23.608 28.283 -14.296 1.00 43.99 124 PHE B N 1
ATOM 3911 C CA . PHE B 2 124 ? 22.219 28.678 -14.495 1.00 43.44 124 PHE B CA 1
ATOM 3912 C C . PHE B 2 124 ? 22.106 30.196 -14.433 1.00 45.21 124 PHE B C 1
ATOM 3913 O O . PHE B 2 124 ? 23.056 30.886 -14.071 1.00 46.89 124 PHE B O 1
ATOM 3930 N N . ARG B 2 125 ? 20.941 30.718 -14.799 1.00 45.58 125 ARG B N 1
ATOM 3931 C CA . ARG B 2 125 ? 20.676 32.149 -14.775 1.00 50.43 125 ARG B CA 1
ATOM 3932 C C . ARG B 2 125 ? 19.345 32.443 -14.114 1.00 53.62 125 ARG B C 1
ATOM 3933 O O . ARG B 2 125 ? 18.480 31.560 -14.017 1.00 51.66 125 ARG B O 1
ATOM 3954 N N . PRO B 2 126 ? 19.128 33.672 -13.637 1.00 58.12 126 PRO B N 1
ATOM 3955 C CA . PRO B 2 126 ? 17.869 33.982 -12.960 1.00 61.96 126 PRO B CA 1
ATOM 3956 C C . PRO B 2 126 ? 16.728 33.948 -13.965 1.00 61.52 126 PRO B C 1
ATOM 3957 O O . PRO B 2 126 ? 16.928 34.011 -15.181 1.00 57.01 126 PRO B O 1
ATOM 3968 N N . THR B 2 127 ? 15.517 33.839 -13.447 1.00 67.77 127 THR B N 1
ATOM 3969 C CA . THR B 2 127 ? 14.337 33.716 -14.290 1.00 72.51 127 THR B CA 1
ATOM 3970 C C . THR B 2 127 ? 13.603 35.023 -14.468 1.00 77.19 127 THR B C 1
ATOM 3971 O O . THR B 2 127 ? 12.609 35.076 -15.194 1.00 76.51 127 THR B O 1
ATOM 3982 N N . GLU B 2 128 ? 14.012 36.059 -13.756 1.00 83.44 128 GLU B N 1
ATOM 3983 C CA . GLU B 2 128 ? 13.189 37.252 -13.717 1.00 91.53 128 GLU B CA 1
ATOM 3984 C C . GLU B 2 128 ? 13.140 37.890 -15.094 1.00 95.84 128 GLU B C 1
ATOM 3985 O O . GLU B 2 128 ? 12.070 38.261 -15.596 1.00 98.41 128 GLU B O 1
ATOM 3989 N N . ALA B 2 129 ? 14.299 38.001 -15.732 1.00 96.21 129 ALA B N 1
ATOM 3990 C CA . ALA B 2 129 ? 14.362 38.735 -16.985 1.00 98.45 129 ALA B CA 1
ATOM 3991 C C . ALA B 2 129 ? 13.525 38.065 -18.064 1.00 94.73 129 ALA B C 1
ATOM 3992 O O . ALA B 2 129 ? 13.029 38.745 -18.969 1.00 96.48 129 ALA B O 1
ATOM 3999 N N . ALA B 2 130 ? 13.367 36.733 -17.980 1.00 89.71 130 ALA B N 1
ATOM 4000 C CA . ALA B 2 130 ? 12.841 35.910 -19.069 1.00 84.90 130 ALA B CA 1
ATOM 4001 C C . ALA B 2 130 ? 11.334 36.085 -19.235 1.00 85.33 130 ALA B C 1
ATOM 4002 O O . ALA B 2 130 ? 10.636 36.604 -18.348 1.00 89.04 130 ALA B O 1
ATOM 4009 N N . ASP B 2 131 ? 10.913 35.925 -20.485 1.00 81.91 131 ASP B N 1
ATOM 4010 C CA . ASP B 2 131 ? 9.530 36.150 -20.828 1.00 83.34 131 ASP B CA 1
ATOM 4011 C C . ASP B 2 131 ? 8.647 34.993 -20.376 1.00 86.13 131 ASP B C 1
ATOM 4012 O O . ASP B 2 131 ? 9.086 33.836 -20.297 1.00 81.65 131 ASP B O 1
ATOM 4021 N N . PRO B 2 132 ? 7.371 35.263 -20.152 1.00 91.22 132 PRO B N 1
ATOM 4022 C CA . PRO B 2 132 ? 6.499 34.194 -19.647 1.00 94.45 132 PRO B CA 1
ATOM 4023 C C . PRO B 2 132 ? 6.346 33.018 -20.592 1.00 91.28 132 PRO B C 1
ATOM 4024 O O . PRO B 2 132 ? 6.164 31.890 -20.124 1.00 90.44 132 PRO B O 1
ATOM 4035 N N . ASP B 2 133 ? 6.348 33.235 -21.905 1.00 89.54 133 ASP B N 1
ATOM 4036 C CA . ASP B 2 133 ? 6.057 32.139 -22.829 1.00 87.43 133 ASP B CA 1
ATOM 4037 C C . ASP B 2 133 ? 7.305 31.428 -23.358 1.00 82.71 133 ASP B C 1
ATOM 4038 O O . ASP B 2 133 ? 7.191 30.594 -24.266 1.00 81.52 133 ASP B O 1
ATOM 4047 N N . ASP B 2 134 ? 8.476 31.724 -22.811 1.00 79.86 134 ASP B N 1
ATOM 4048 C CA . ASP B 2 134 ? 9.726 31.120 -23.255 1.00 73.52 134 ASP B CA 1
ATOM 4049 C C . ASP B 2 134 ? 9.979 29.936 -22.346 1.00 68.66 134 ASP B C 1
ATOM 4050 O O . ASP B 2 134 ? 10.308 30.109 -21.170 1.00 68.50 134 ASP B O 1
ATOM 4059 N N . CYS B 2 135 ? 9.771 28.747 -22.888 1.00 64.36 135 CYS B N 1
ATOM 4060 C CA . CYS B 2 135 ? 9.949 27.488 -22.193 1.00 62.05 135 CYS B CA 1
ATOM 4061 C C . CYS B 2 135 ? 11.365 26.945 -22.320 1.00 58.16 135 CYS B C 1
ATOM 4062 O O . CYS B 2 135 ? 11.651 25.881 -21.767 1.00 57.42 135 CYS B O 1
ATOM 4070 N N . PHE B 2 136 ? 12.249 27.624 -23.052 1.00 54.86 136 PHE B N 1
ATOM 4071 C CA . PHE B 2 136 ? 13.565 27.069 -23.367 1.00 49.89 136 PHE B CA 1
ATOM 4072 C C . PHE B 2 136 ? 14.455 27.063 -22.129 1.00 48.51 136 PHE B C 1
ATOM 4073 O O . PHE B 2 136 ? 14.751 28.120 -21.562 1.00 48.71 136 PHE B O 1
ATOM 4090 N N . GLY B 2 137 ? 14.912 25.881 -21.727 1.00 44.38 137 GLY B N 1
ATOM 4091 C CA . GLY B 2 137 ? 15.725 25.769 -20.532 1.00 42.63 137 GLY B CA 1
ATOM 4092 C C . GLY B 2 137 ? 14.968 25.866 -19.227 1.00 44.02 137 GLY B C 1
ATOM 4093 O O . GLY B 2 137 ? 15.593 25.905 -18.163 1.00 43.52 137 GLY B O 1
ATOM 4097 N N . MET B 2 138 ? 13.639 25.890 -19.264 1.00 47.42 138 MET B N 1
ATOM 4098 C CA . MET B 2 138 ? 12.865 25.886 -18.032 1.00 53.03 138 MET B CA 1
ATOM 4099 C C . MET B 2 138 ? 13.156 24.618 -17.243 1.00 51.67 138 MET B C 1
ATOM 4100 O O . MET B 2 138 ? 13.197 23.519 -17.799 1.00 47.76 138 MET B O 1
ATOM 4114 N N . LEU B 2 139 ? 13.289 24.782 -15.933 1.00 55.75 139 LEU B N 1
ATOM 4115 C CA . LEU B 2 139 ? 13.656 23.722 -15.009 1.00 58.59 139 LEU B CA 1
ATOM 4116 C C . LEU B 2 139 ? 12.453 23.366 -14.152 1.00 62.25 139 LEU B C 1
ATOM 4117 O O . LEU B 2 139 ? 11.834 24.250 -13.553 1.00 63.60 139 LEU B O 1
ATOM 4133 N N . ALA B 2 140 ? 12.118 22.083 -14.116 1.00 64.01 140 ALA B N 1
ATOM 4134 C CA . ALA B 2 140 ? 11.094 21.589 -13.213 1.00 68.49 140 ALA B CA 1
ATOM 4135 C C . ALA B 2 140 ? 11.520 21.856 -11.786 1.00 70.64 140 ALA B C 1
ATOM 4136 O O . ALA B 2 140 ? 12.681 21.638 -11.422 1.00 68.35 140 ALA B O 1
ATOM 4143 N N . GLY B 2 141 ? 10.585 22.350 -10.991 1.00 74.99 141 GLY B N 1
ATOM 4144 C CA . GLY B 2 141 ? 10.822 22.618 -9.581 1.00 78.08 141 GLY B CA 1
ATOM 4145 C C . GLY B 2 141 ? 11.319 23.990 -9.245 1.00 78.55 141 GLY B C 1
ATOM 4146 O O . GLY B 2 141 ? 10.832 24.613 -8.297 1.00 82.10 141 GLY B O 1
ATOM 4150 N N . LEU B 2 142 ? 12.293 24.482 -9.998 1.00 74.63 142 LEU B N 1
ATOM 4151 C CA . LEU B 2 142 ? 13.024 25.692 -9.638 1.00 74.61 142 LEU B CA 1
ATOM 4152 C C . LEU B 2 142 ? 12.367 26.835 -10.396 1.00 76.91 142 LEU B C 1
ATOM 4153 O O . LEU B 2 142 ? 12.523 26.954 -11.609 1.00 76.45 142 LEU B O 1
ATOM 4169 N N . GLN B 2 143 ? 11.541 27.621 -9.706 1.00 80.06 143 GLN B N 1
ATOM 4170 C CA . GLN B 2 143 ? 10.922 28.768 -10.359 1.00 80.00 143 GLN B CA 1
ATOM 4171 C C . GLN B 2 143 ? 11.947 29.860 -10.611 1.00 76.96 143 GLN B C 1
ATOM 4172 O O . GLN B 2 143 ? 11.843 30.614 -11.586 1.00 75.04 143 GLN B O 1
ATOM 4186 N N . HIS B 2 144 ? 12.933 29.982 -9.728 1.00 77.08 144 HIS B N 1
ATOM 4187 C CA . HIS B 2 144 ? 13.744 31.187 -9.790 1.00 80.22 144 HIS B CA 1
ATOM 4188 C C . HIS B 2 144 ? 14.991 31.030 -10.647 1.00 77.90 144 HIS B C 1
ATOM 4189 O O . HIS B 2 144 ? 15.689 32.023 -10.874 1.00 79.43 144 HIS B O 1
ATOM 4203 N N . LEU B 2 145 ? 15.252 29.842 -11.181 1.00 74.66 145 LEU B N 1
ATOM 4204 C CA . LEU B 2 145 ? 16.426 29.587 -11.997 1.00 72.02 145 LEU B CA 1
ATOM 4205 C C . LEU B 2 145 ? 16.049 28.869 -13.284 1.00 68.85 145 LEU B C 1
ATOM 4206 O O . LEU B 2 145 ? 15.122 28.053 -13.332 1.00 67.31 145 LEU B O 1
ATOM 4222 N N . ARG B 2 146 ? 16.814 29.184 -14.317 1.00 69.23 146 ARG B N 1
ATOM 4223 C CA . ARG B 2 146 ? 16.726 28.518 -15.593 1.00 68.73 146 ARG B CA 1
ATOM 4224 C C . ARG B 2 146 ? 18.130 28.209 -16.097 1.00 61.70 146 ARG B C 1
ATOM 4225 O O . ARG B 2 146 ? 19.123 28.814 -15.674 1.00 61.56 146 ARG B O 1
ATOM 4246 N N . ALA B 2 147 ? 18.203 27.216 -16.971 1.00 55.16 147 ALA B N 1
ATOM 4247 C CA . ALA B 2 147 ? 19.467 26.840 -17.581 1.00 51.44 147 ALA B CA 1
ATOM 4248 C C . ALA B 2 147 ? 20.013 28.016 -18.376 1.00 50.34 147 ALA B C 1
ATOM 4249 O O . ALA B 2 147 ? 19.245 28.787 -18.959 1.00 50.32 147 ALA B O 1
ATOM 4256 N N . ASP B 2 148 ? 21.346 28.163 -18.399 1.00 49.24 148 ASP B N 1
ATOM 4257 C CA . ASP B 2 148 ? 21.960 29.227 -19.181 1.00 49.57 148 ASP B CA 1
ATOM 4258 C C . ASP B 2 148 ? 22.706 28.660 -20.376 1.00 45.13 148 ASP B C 1
ATOM 4259 O O . ASP B 2 148 ? 23.898 28.329 -20.247 1.00 43.76 148 ASP B O 1
ATOM 4268 N N . PRO B 2 149 ? 22.105 28.629 -21.559 1.00 43.67 149 PRO B N 1
ATOM 4269 C CA . PRO B 2 149 ? 22.746 27.926 -22.679 1.00 42.36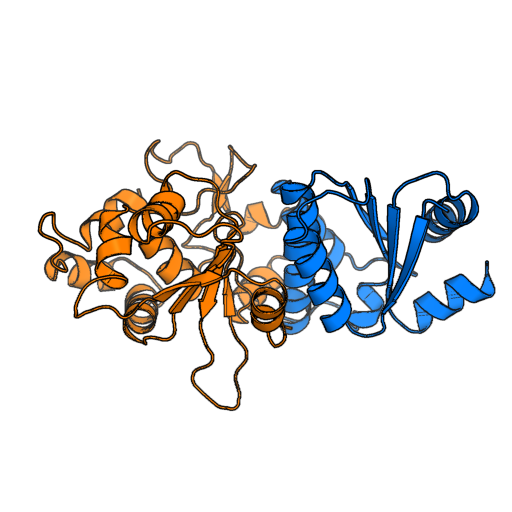 149 PRO B CA 1
ATOM 4270 C C . PRO B 2 149 ? 24.152 28.422 -22.990 1.00 43.97 149 PRO B C 1
ATOM 4271 O O . PRO B 2 149 ? 24.958 27.646 -23.508 1.00 41.81 149 PRO B O 1
ATOM 4282 N N . GLU B 2 150 ? 24.477 29.686 -22.693 1.00 46.54 150 GLU B N 1
ATOM 4283 C CA . GLU B 2 150 ? 25.839 30.172 -22.917 1.00 50.86 150 GLU B CA 1
ATOM 4284 C C . GLU B 2 150 ? 26.849 29.446 -22.034 1.00 48.51 150 GLU B C 1
ATOM 4285 O O . GLU B 2 150 ? 27.974 29.182 -22.470 1.00 48.85 150 GLU B O 1
ATOM 4297 N N . LYS B 2 151 ? 26.483 29.122 -20.799 1.00 46.05 151 LYS B N 1
ATOM 4298 C CA . LYS B 2 151 ? 27.420 28.484 -19.886 1.00 44.85 151 LYS B CA 1
ATOM 4299 C C . LYS B 2 151 ? 27.407 26.962 -20.003 1.00 40.85 151 LYS B C 1
ATOM 4300 O O . LYS B 2 151 ? 28.454 26.323 -19.837 1.00 39.61 151 LYS B O 1
ATOM 4319 N N . LEU B 2 152 ? 26.259 26.366 -20.302 1.00 37.84 152 LEU B N 1
ATOM 4320 C CA . LEU B 2 152 ? 26.195 24.912 -20.436 1.00 37.94 152 LEU B CA 1
ATOM 4321 C C . LEU B 2 152 ? 25.106 24.557 -21.433 1.00 35.93 152 LEU B C 1
ATOM 4322 O O . LEU B 2 152 ? 23.918 24.754 -21.159 1.00 35.35 152 LEU B O 1
ATOM 4338 N N . MET B 2 153 ? 25.520 24.029 -22.579 1.00 35.84 153 MET B N 1
ATOM 4339 C CA . MET B 2 153 ? 24.595 23.400 -23.506 1.00 33.93 153 MET B CA 1
ATOM 4340 C C . MET B 2 153 ? 25.359 22.638 -24.578 1.00 33.56 153 MET B C 1
ATOM 4341 O O . MET B 2 153 ? 26.091 23.244 -25.363 1.00 34.25 153 MET B O 1
ATOM 4355 N N . CYS B 2 154 ? 25.197 21.315 -24.613 1.00 29.59 154 CYS B N 1
ATOM 4356 C CA . CYS B 2 154 ? 25.729 20.486 -25.679 1.00 29.24 154 CYS B CA 1
ATOM 4357 C C . CYS B 2 154 ? 24.726 20.448 -26.832 1.00 28.71 154 CYS B C 1
ATOM 4358 O O . CYS B 2 154 ? 23.610 20.972 -26.743 1.00 28.78 154 CYS B O 1
ATOM 4365 N N . GLU B 2 155 ? 25.123 19.800 -27.930 1.00 32.19 155 GLU B N 1
ATOM 4366 C CA . GLU B 2 155 ? 24.238 19.717 -29.082 1.00 35.78 155 GLU B CA 1
ATOM 4367 C C . GLU B 2 155 ? 23.022 18.851 -28.786 1.00 35.14 155 GLU B C 1
ATOM 4368 O O . GLU B 2 155 ? 21.954 19.075 -29.361 1.00 33.85 155 GLU B O 1
ATOM 4380 N N . HIS B 2 156 ? 23.155 17.861 -27.899 1.00 36.93 156 HIS B N 1
ATOM 4381 C CA . HIS B 2 156 ? 22.023 16.984 -27.599 1.00 39.16 156 HIS B CA 1
ATOM 4382 C C . HIS B 2 156 ? 20.906 17.748 -26.898 1.00 34.20 156 HIS B C 1
ATOM 4383 O O . HIS B 2 156 ? 19.723 17.612 -27.239 1.00 32.92 156 HIS B O 1
ATOM 4397 N N . LEU B 2 157 ? 21.265 18.527 -25.883 1.00 31.99 157 LEU B N 1
ATOM 4398 C CA . LEU B 2 157 ? 20.290 19.374 -25.219 1.00 31.82 157 LEU B CA 1
ATOM 4399 C C . LEU B 2 157 ? 19.681 20.369 -26.200 1.00 29.94 157 LEU B C 1
ATOM 4400 O O . LEU B 2 157 ? 18.455 20.541 -26.244 1.00 29.98 157 LEU B O 1
ATOM 4416 N N . PHE B 2 158 ? 20.523 21.019 -27.010 1.00 30.55 158 PHE B N 1
ATOM 4417 C CA . PHE B 2 158 ? 20.032 21.983 -27.989 1.00 32.52 158 PHE B CA 1
ATOM 4418 C C . PHE B 2 158 ? 19.043 21.342 -28.950 1.00 32.99 158 PHE B C 1
ATOM 4419 O O . PHE B 2 158 ? 17.936 21.846 -29.152 1.00 33.31 158 PHE B O 1
ATOM 4436 N N . ALA B 2 159 ? 19.448 20.240 -29.579 1.00 33.20 159 ALA B N 1
ATOM 4437 C CA . ALA B 2 159 ? 18.581 19.550 -30.527 1.00 33.56 159 ALA B CA 1
ATOM 4438 C C . ALA B 2 159 ? 17.222 19.220 -29.921 1.00 31.89 159 ALA B C 1
ATOM 4439 O O . ALA B 2 159 ? 16.182 19.482 -30.534 1.00 30.93 159 ALA B O 1
ATOM 4446 N N . PHE B 2 160 ? 17.204 18.641 -28.722 1.00 32.44 160 PHE B N 1
ATOM 4447 C CA . PHE B 2 160 ? 15.934 18.217 -28.141 1.00 32.53 160 PHE B CA 1
ATOM 4448 C C . PHE B 2 160 ? 15.130 19.412 -27.634 1.00 35.10 160 PHE B C 1
ATOM 4449 O O . PHE B 2 160 ? 13.900 19.428 -27.750 1.00 37.45 160 PHE B O 1
ATOM 4466 N N . ALA B 2 161 ? 15.798 20.409 -27.051 1.00 33.51 161 ALA B N 1
ATOM 4467 C CA . ALA B 2 161 ? 15.105 21.634 -26.660 1.00 34.04 161 ALA B CA 1
ATOM 4468 C C . ALA B 2 161 ? 14.444 22.304 -27.861 1.00 33.12 161 ALA B C 1
ATOM 4469 O O . ALA B 2 161 ? 13.339 22.848 -27.750 1.00 34.82 161 ALA B O 1
ATOM 4476 N N . ILE B 2 162 ? 15.117 22.308 -29.011 1.00 32.15 162 ILE B N 1
ATOM 4477 C CA . ILE B 2 162 ? 14.502 22.847 -30.221 1.00 33.43 162 ILE B CA 1
ATOM 4478 C C . ILE B 2 162 ? 13.197 22.123 -30.509 1.00 34.54 162 ILE B C 1
ATOM 4479 O O . ILE B 2 162 ? 12.185 22.735 -30.882 1.00 35.22 162 ILE B O 1
ATOM 4495 N N . LEU B 2 163 ? 13.217 20.794 -30.367 1.00 34.43 163 LEU B N 1
ATOM 4496 C CA . LEU B 2 163 ? 12.040 19.986 -30.647 1.00 35.78 163 LEU B CA 1
ATOM 4497 C C . LEU B 2 163 ? 10.952 20.177 -29.598 1.00 34.18 163 LEU B C 1
ATOM 4498 O O . LEU B 2 163 ? 9.766 20.229 -29.936 1.00 36.58 163 LEU B O 1
ATOM 4514 N N . LEU B 2 164 ? 11.321 20.269 -28.322 1.00 32.52 164 LEU B N 1
ATOM 4515 C CA . LEU B 2 164 ? 10.345 20.135 -27.249 1.00 35.74 164 LEU B CA 1
ATOM 4516 C C . LEU B 2 164 ? 10.063 21.416 -26.469 1.00 37.50 164 LEU B C 1
ATOM 4517 O O . LEU B 2 164 ? 9.168 21.411 -25.619 1.00 38.87 164 LEU B O 1
ATOM 4533 N N . GLN B 2 165 ? 10.781 22.505 -26.728 1.00 40.06 165 GLN B N 1
ATOM 4534 C CA . GLN B 2 165 ? 10.633 23.740 -25.960 1.00 41.55 165 GLN B CA 1
ATOM 4535 C C . GLN B 2 165 ? 10.450 24.957 -26.866 1.00 43.72 165 GLN B C 1
ATOM 4536 O O . GLN B 2 165 ? 10.837 26.077 -26.509 1.00 44.90 165 GLN B O 1
ATOM 4550 N N . THR B 2 166 ? 9.871 24.735 -28.048 1.00 43.95 166 THR B N 1
ATOM 4551 C CA . THR B 2 166 ? 9.570 25.787 -29.009 1.00 46.19 166 THR B CA 1
ATOM 4552 C C . THR B 2 166 ? 8.079 25.764 -29.306 1.00 45.87 166 THR B C 1
ATOM 4553 O O . THR B 2 166 ? 7.319 26.537 -28.720 1.00 46.01 166 THR B O 1
ATOM 4564 N N . ASP B 2 167 ? 7.641 24.876 -30.194 1.00 45.37 167 ASP B N 1
ATOM 4565 C CA . ASP B 2 167 ? 6.222 24.756 -30.505 1.00 47.75 167 ASP B CA 1
ATOM 4566 C C . ASP B 2 167 ? 5.973 23.356 -31.042 1.00 44.34 167 ASP B C 1
ATOM 4567 O O . ASP B 2 167 ? 6.855 22.752 -31.657 1.00 39.50 167 ASP B O 1
ATOM 4576 N N . LEU B 2 168 ? 4.767 22.845 -30.777 1.00 46.72 168 LEU B N 1
ATOM 4577 C CA . LEU B 2 168 ? 4.356 21.563 -31.332 1.00 48.81 168 LEU B CA 1
ATOM 4578 C C . LEU B 2 168 ? 4.636 21.503 -32.821 1.00 48.98 168 LEU B C 1
ATOM 4579 O O . LEU B 2 168 ? 5.038 20.455 -33.332 1.00 47.21 168 LEU B O 1
ATOM 4595 N N . ARG B 2 169 ? 4.437 22.616 -33.530 1.00 51.34 169 ARG B N 1
ATOM 4596 C CA . ARG B 2 169 ? 4.702 22.641 -34.964 1.00 52.61 169 ARG B CA 1
ATOM 4597 C C . ARG B 2 169 ? 6.136 22.236 -35.282 1.00 45.99 169 ARG B C 1
ATOM 4598 O O . ARG B 2 169 ? 6.376 21.565 -36.292 1.00 44.85 169 ARG B O 1
ATOM 4619 N N . VAL B 2 170 ? 7.101 22.622 -34.444 1.00 42.89 170 VAL B N 1
ATOM 4620 C CA . VAL B 2 170 ? 8.491 22.284 -34.732 1.00 38.88 170 VAL B CA 1
ATOM 4621 C C . VAL B 2 170 ? 8.714 20.783 -34.572 1.00 39.49 170 VAL B C 1
ATOM 4622 O O . VAL B 2 170 ? 9.396 20.150 -35.387 1.00 37.67 170 VAL B O 1
ATOM 4635 N N . LEU B 2 171 ? 8.162 20.198 -33.504 1.00 40.50 171 LEU B N 1
ATOM 4636 C CA . LEU B 2 171 ? 8.291 18.761 -33.280 1.00 39.47 171 LEU B CA 1
ATOM 4637 C C . LEU B 2 171 ? 7.620 17.970 -34.393 1.00 41.22 171 LEU B C 1
ATOM 4638 O O . LEU B 2 171 ? 8.191 17.004 -34.912 1.00 42.88 171 LEU B O 1
ATOM 4654 N N . ARG B 2 172 ? 6.403 18.354 -34.769 1.00 43.43 172 ARG B N 1
ATOM 4655 C CA . ARG B 2 172 ? 5.729 17.651 -35.851 1.00 45.57 172 ARG B CA 1
ATOM 4656 C C . ARG B 2 172 ? 6.513 17.737 -37.154 1.00 44.47 172 ARG B C 1
ATOM 4657 O O . ARG B 2 172 ? 6.433 16.820 -37.976 1.00 43.38 172 ARG B O 1
ATOM 4678 N N . HIS B 2 173 ? 7.292 18.805 -37.358 1.00 43.26 173 HIS B N 1
ATOM 4679 C CA . HIS B 2 173 ? 7.949 18.995 -38.650 1.00 45.18 173 HIS B CA 1
ATOM 4680 C C . HIS B 2 173 ? 9.113 18.035 -38.840 1.00 43.11 173 HIS B C 1
ATOM 4681 O O . HIS B 2 173 ? 9.379 17.588 -39.962 1.00 45.49 173 HIS B O 1
ATOM 4695 N N . PHE B 2 174 ? 9.864 17.769 -37.779 1.00 41.99 174 PHE B N 1
ATOM 4696 C CA . PHE B 2 174 ? 11.013 16.885 -37.868 1.00 43.59 174 PHE B CA 1
ATOM 4697 C C . PHE B 2 174 ? 10.661 15.431 -37.605 1.00 45.54 174 PHE B C 1
ATOM 4698 O O . PHE B 2 174 ? 11.512 14.563 -37.825 1.00 45.32 174 PHE B O 1
ATOM 4715 N N . SER B 2 175 ? 9.449 15.146 -37.119 1.00 48.55 175 SER B N 1
ATOM 4716 C CA . SER B 2 175 ? 9.090 13.798 -36.700 1.00 51.98 175 SER B CA 1
ATOM 4717 C C . SER B 2 175 ? 7.958 13.174 -37.500 1.00 56.83 175 SER B C 1
ATOM 4718 O O . SER B 2 175 ? 7.684 11.982 -37.312 1.00 57.43 175 SER B O 1
ATOM 4726 N N . THR B 2 176 ? 7.300 13.923 -38.383 1.00 61.49 176 THR B N 1
ATOM 4727 C CA . THR B 2 176 ? 6.223 13.389 -39.204 1.00 68.69 176 THR B CA 1
ATOM 4728 C C . THR B 2 176 ? 6.466 13.745 -40.665 1.00 74.00 176 THR B C 1
ATOM 4729 O O . THR B 2 176 ? 7.281 14.613 -40.987 1.00 73.88 176 THR B O 1
ATOM 4740 N N . GLY B 2 177 ? 5.746 13.057 -41.550 1.00 78.70 177 GLY B N 1
ATOM 4741 C CA . GLY B 2 177 ? 5.812 13.327 -42.967 1.00 83.33 177 GLY B CA 1
ATOM 4742 C C . GLY B 2 177 ? 6.933 12.588 -43.669 1.00 85.49 177 GLY B C 1
ATOM 4743 O O . GLY B 2 177 ? 7.558 11.677 -43.116 1.00 87.41 177 GLY B O 1
ATOM 4747 N N . PRO B 2 178 ? 7.202 12.971 -44.921 1.00 85.95 178 PRO B N 1
ATOM 4748 C CA . PRO B 2 178 ? 8.288 12.302 -45.659 1.00 87.23 178 PRO B CA 1
ATOM 4749 C C . PRO B 2 178 ? 9.664 12.663 -45.131 1.00 83.04 178 PRO B C 1
ATOM 4750 O O . PRO B 2 178 ? 10.532 11.787 -45.029 1.00 84.55 178 PRO B O 1
ATOM 4761 N N . GLY B 2 179 ? 9.886 13.931 -44.785 1.00 82.85 179 GLY B N 1
ATOM 4762 C CA . GLY B 2 179 ? 11.158 14.367 -44.244 1.00 81.56 179 GLY B CA 1
ATOM 4763 C C . GLY B 2 179 ? 11.258 14.149 -42.749 1.00 78.10 179 GLY B C 1
ATOM 4764 O O . GLY B 2 179 ? 11.642 15.054 -42.001 1.00 79.74 179 GLY B O 1
ATOM 4768 N N . ALA B 2 180 ? 10.905 12.945 -42.308 1.00 76.83 180 ALA B N 1
ATOM 4769 C CA . ALA B 2 180 ? 10.958 12.582 -40.897 1.00 7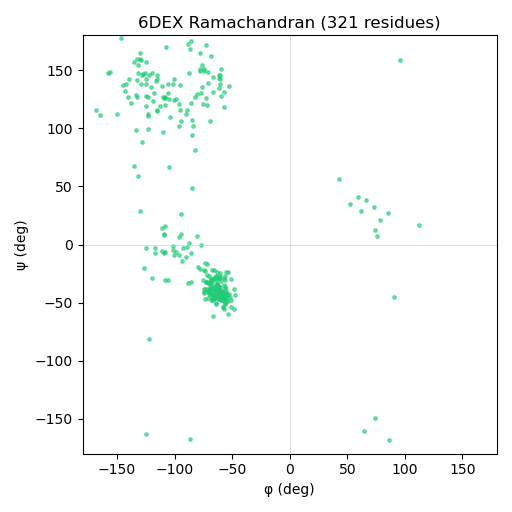4.64 180 ALA B CA 1
ATOM 4770 C C . ALA B 2 180 ? 12.336 12.003 -40.600 1.00 71.20 180 ALA B C 1
ATOM 4771 O O . ALA B 2 180 ? 12.686 10.924 -41.091 1.00 73.42 180 ALA B O 1
ATOM 4778 N N . GLN B 2 181 ? 13.119 12.732 -39.807 1.00 66.63 181 GLN B N 1
ATOM 4779 C CA . GLN B 2 181 ? 14.423 12.279 -39.352 1.00 61.96 181 GLN B CA 1
ATOM 4780 C C . GLN B 2 181 ? 14.486 12.127 -37.840 1.00 53.21 181 GLN B C 1
ATOM 4781 O O . GLN B 2 181 ? 15.522 11.701 -37.319 1.00 52.41 181 GLN B O 1
ATOM 4785 N N . VAL B 2 182 ? 13.417 12.466 -37.125 1.00 46.76 182 VAL B N 1
ATOM 4786 C CA . VAL B 2 182 ? 13.305 12.239 -35.689 1.00 42.76 182 VAL B CA 1
ATOM 4787 C C . VAL B 2 182 ? 12.162 11.258 -35.476 1.00 43.17 182 VAL B C 1
ATOM 4788 O O . VAL B 2 182 ? 11.141 11.329 -36.167 1.00 44.62 182 VAL B O 1
ATOM 4801 N N . PHE B 2 183 ? 12.332 10.334 -34.534 1.00 43.60 183 PHE B N 1
ATOM 4802 C CA . PHE B 2 183 ? 11.388 9.232 -34.374 1.00 46.73 183 PHE B CA 1
ATOM 4803 C C . PHE B 2 183 ? 10.822 9.204 -32.963 1.00 43.83 183 PHE B C 1
ATOM 4804 O O . PHE B 2 183 ? 11.539 8.909 -32.002 1.00 42.32 183 PHE B O 1
ATOM 4821 N N . VAL B 2 184 ? 9.532 9.493 -32.855 1.00 44.32 184 VAL B N 1
ATOM 4822 C CA . VAL B 2 184 ? 8.781 9.391 -31.613 1.00 44.47 184 VAL B CA 1
ATOM 4823 C C . VAL B 2 184 ? 8.090 8.037 -31.623 1.00 46.62 184 VAL B C 1
ATOM 4824 O O . VAL B 2 184 ? 7.320 7.732 -32.542 1.00 48.21 184 VAL B O 1
ATOM 4837 N N . LEU B 2 185 ? 8.381 7.212 -30.622 1.00 46.27 185 LEU B N 1
ATOM 4838 C CA . LEU B 2 185 ? 7.868 5.848 -30.581 1.00 48.53 185 LEU B CA 1
ATOM 4839 C C . LEU B 2 185 ? 7.301 5.539 -29.204 1.00 45.90 185 LEU B C 1
ATOM 4840 O O . LEU B 2 185 ? 7.979 5.724 -28.189 1.00 41.99 185 LEU B O 1
ATOM 4856 N N . GLY B 2 186 ? 6.054 5.070 -29.179 1.00 47.58 186 GLY B N 1
ATOM 4857 C CA . GLY B 2 186 ? 5.457 4.603 -27.940 1.00 49.15 186 GLY B CA 1
ATOM 4858 C C . GLY B 2 186 ? 5.979 3.228 -27.555 1.00 49.15 186 GLY B C 1
ATOM 4859 O O . GLY B 2 186 ? 6.105 2.331 -28.389 1.00 50.39 186 GLY B O 1
ATOM 4863 N N . ILE B 2 187 ? 6.309 3.070 -26.277 1.00 47.35 187 ILE B N 1
ATOM 4864 C CA . ILE B 2 187 ? 6.774 1.791 -25.740 1.00 48.49 187 ILE B CA 1
ATOM 4865 C C . ILE B 2 187 ? 5.664 1.231 -24.866 1.00 50.55 187 ILE B C 1
ATOM 4866 O O . ILE B 2 187 ? 5.204 1.905 -23.936 1.00 50.83 187 ILE B O 1
ATOM 4882 N N . THR B 2 188 ? 5.265 -0.021 -25.139 1.00 52.72 188 THR B N 1
ATOM 4883 C CA . THR B 2 188 ? 4.154 -0.660 -24.438 1.00 55.93 188 THR B CA 1
ATOM 4884 C C . THR B 2 188 ? 4.585 -1.772 -23.483 1.00 56.51 188 THR B C 1
ATOM 4885 O O . THR B 2 188 ? 3.734 -2.293 -22.752 1.00 58.06 188 THR B O 1
ATOM 4896 N N . SER B 2 189 ? 5.863 -2.158 -23.476 1.00 54.69 189 SER B N 1
ATOM 4897 C CA . SER B 2 189 ? 6.324 -3.262 -22.650 1.00 57.12 189 SER B CA 1
ATOM 4898 C C . SER B 2 189 ? 7.470 -2.806 -21.767 1.00 54.83 189 SER B C 1
ATOM 4899 O O . SER B 2 189 ? 8.329 -2.039 -22.200 1.00 52.22 189 SER B O 1
ATOM 4907 N N . ILE B 2 190 ? 7.496 -3.316 -20.534 1.00 56.62 190 ILE B N 1
ATOM 4908 C CA . ILE B 2 190 ? 8.554 -2.933 -19.603 1.00 56.47 190 ILE B CA 1
ATOM 4909 C C . ILE B 2 190 ? 9.899 -3.452 -20.097 1.00 55.51 190 ILE B C 1
ATOM 4910 O O . ILE B 2 190 ? 10.929 -2.779 -19.967 1.00 52.36 190 ILE B O 1
ATOM 4926 N N . ASP B 2 191 ? 9.920 -4.667 -20.656 1.00 57.27 191 ASP B N 1
ATOM 4927 C CA . ASP B 2 191 ? 11.175 -5.230 -21.146 1.00 57.26 191 ASP B CA 1
ATOM 4928 C C . ASP B 2 191 ? 11.775 -4.349 -22.241 1.00 50.86 191 ASP B C 1
ATOM 4929 O O . ASP B 2 191 ? 12.970 -4.043 -22.216 1.00 46.49 191 ASP B O 1
ATOM 4938 N N . GLU B 2 192 ? 10.952 -3.899 -23.189 1.00 53.36 192 GLU B N 1
ATOM 4939 C CA . GLU B 2 192 ? 11.446 -2.970 -24.211 1.00 52.80 192 GLU B CA 1
ATOM 4940 C C . GLU B 2 192 ? 11.895 -1.643 -23.602 1.00 47.52 192 GLU B C 1
ATOM 4941 O O . GLU B 2 192 ? 12.868 -1.040 -24.064 1.00 45.59 192 GLU B O 1
ATOM 4953 N N . TRP B 2 193 ? 11.225 -1.184 -22.544 1.00 44.66 193 TRP B N 1
ATOM 4954 C CA . TRP B 2 193 ? 11.656 0.052 -21.893 1.00 42.32 193 TRP B CA 1
ATOM 4955 C C . TRP B 2 193 ? 12.996 -0.136 -21.195 1.00 38.53 193 TRP B C 1
ATOM 4956 O O . TRP B 2 193 ? 13.910 0.682 -21.343 1.00 36.83 193 TRP B O 1
ATOM 4977 N N . LEU B 2 194 ? 13.129 -1.212 -20.416 1.00 38.62 194 LEU B N 1
ATOM 4978 C CA . LEU B 2 194 ? 14.403 -1.459 -19.755 1.00 37.43 194 LEU B CA 1
ATOM 4979 C C . LEU B 2 194 ? 15.519 -1.628 -20.777 1.00 37.02 194 LEU B C 1
ATOM 4980 O O . LEU B 2 194 ? 16.624 -1.103 -20.592 1.00 37.12 194 LEU B O 1
ATOM 4996 N N . LYS B 2 195 ? 15.241 -2.340 -21.872 1.00 38.75 195 LYS B N 1
ATOM 4997 C CA . LYS B 2 195 ? 16.261 -2.587 -22.884 1.00 39.99 195 LYS B CA 1
ATOM 4998 C C . LYS B 2 195 ? 16.847 -1.291 -23.424 1.00 38.33 195 LYS B C 1
ATOM 4999 O O . LYS B 2 195 ? 18.004 -1.268 -23.852 1.00 37.71 195 LYS B O 1
ATOM 5018 N N . LEU B 2 196 ? 16.065 -0.207 -23.417 1.00 40.38 196 LEU B N 1
ATOM 5019 C CA . LEU B 2 196 ? 16.547 1.055 -23.961 1.00 39.43 196 LEU B CA 1
ATOM 5020 C C . LEU B 2 196 ? 17.745 1.581 -23.182 1.00 37.56 196 LEU B C 1
ATOM 5021 O O . LEU B 2 196 ? 18.572 2.315 -23.736 1.00 36.83 196 LEU B O 1
ATOM 5037 N N . HIS B 2 197 ? 17.849 1.226 -21.903 1.00 36.68 197 HIS B N 1
ATOM 5038 C CA . HIS B 2 197 ? 18.824 1.813 -20.996 1.00 35.47 197 HIS B CA 1
ATOM 5039 C C . HIS B 2 197 ? 20.033 0.935 -20.751 1.00 37.62 197 HIS B C 1
ATOM 5040 O O . HIS B 2 197 ? 20.918 1.330 -19.985 1.00 36.90 197 HIS B O 1
ATOM 5054 N N . LEU B 2 198 ? 20.082 -0.255 -21.350 1.00 41.07 198 LEU B N 1
ATOM 5055 C CA . LEU B 2 198 ? 21.039 -1.265 -20.924 1.00 44.05 198 LEU B CA 1
ATOM 5056 C C . LEU B 2 198 ? 22.477 -0.848 -21.180 1.00 45.40 198 LEU B C 1
ATOM 5057 O O . LEU B 2 198 ? 23.389 -1.293 -20.465 1.00 47.71 198 LEU B O 1
ATOM 5073 N N . ASN B 2 199 ? 22.710 -0.023 -22.204 1.00 46.20 199 ASN B N 1
ATOM 5074 C CA . ASN B 2 199 ? 24.068 0.366 -22.569 1.00 47.28 199 ASN B CA 1
ATOM 5075 C C . ASN B 2 199 ? 24.381 1.834 -22.251 1.00 44.98 199 ASN B C 1
ATOM 5076 O O . ASN B 2 199 ? 25.447 2.336 -22.632 1.00 45.71 199 ASN B O 1
ATOM 5087 N N . VAL B 2 200 ? 23.490 2.531 -21.540 1.00 43.98 200 VAL B N 1
ATOM 5088 C CA . VAL B 2 200 ? 23.723 3.942 -21.242 1.00 44.57 200 VAL B CA 1
ATOM 5089 C C . VAL B 2 200 ? 24.922 4.091 -20.297 1.00 46.56 200 VAL B C 1
ATOM 5090 O O . VAL B 2 200 ? 25.812 4.916 -20.534 1.00 45.12 200 VAL B O 1
ATOM 5103 N N . VAL B 2 201 ? 24.985 3.287 -19.226 1.00 48.76 201 VAL B N 1
ATOM 5104 C CA . VAL B 2 201 ? 26.116 3.354 -18.284 1.00 49.78 201 VAL B CA 1
ATOM 5105 C C . VAL B 2 201 ? 27.382 2.824 -18.951 1.00 52.95 201 VAL B C 1
ATOM 5106 O O . VAL B 2 201 ? 27.517 1.686 -19.384 1.00 56.35 201 VAL B O 1
#

Sequence (325 aa):
NAERALLQLVVEDDAKALVFVLGQDARRYFEEELQNVGVMFLDKLQYLYMYLTKLEVDEAPEYRTLVVYGLEQLLGAGGELDADQVRLASLIYNTAFRVRVRHGAAVRFVAHGAPHAQLQQLEAHWRLFTNYSKLLRNLVTEDNVLNEVVVSFLYQLFPRDLFVRAFSLLESADMFIYVWMPTPKEADELLESLYNGTPLYRPIVRPRGPDDRPVCVDLDHWFCSCTEFAATCRPHLVGDTPLSDALFRPTEAADPDDCFGMLAGLQHLRADPEKLMCEHLFAFAILLQTDLRVLRHFSTGPGAQVFVLGITSIDEWLKLHLNVV

Solvent-accessible surface area: 15124 Å² total; per-residue (Å²): 157,46,25,110,52,10,2,96,49,24,102,118,29,110,45,118,0,5,0,0,1,0,8,119,64,0,112,131,51,7,109,138,94,104,200,67,13,25,54,42,76,20,75,116,13,34,103,0,7,34,54,0,1,81,15,5,4,42,97,53,85,112,59,190,29,2,6,0,0,0,4,20,58,48,14,54,30,63,62,127,2,72,33,89,22,0,15,41,0,1,4,1,4,10,12,0,0,45,6,82,76,88,31,54,3,36,1,143,39,22,15,41,49,91,73,31,66,26,4,99,20,0,34,59,10,2,81,80,7,53,78,40,0,55,60,0,60,76,0,3,41,165,117,80,85,37,38,119,103,24,10,71,126,0,98,158,93,21,49,101,101,1,2,62,66,0,24,69,21,0,107,45,33,21,0,20,0,33,0,39,22,74,94,117,86,126,75,79,87,13,10,83,12,18,58,116,41,140,27,27,38,34,4,8,12,106,44,92,27,146,125,78,110,15,25,8,4,16,4,50,1,2,2,1,2,12,73,58,5,1,50,38,2,80,72,68,8,75,62,110,50,72,5,4,90,25,2,9,50,93,34,96,101,25,80,140,102,6,54,0,0,95,5,48,65,15,167,114,26,9,0,18,4,106,99,5,2,0,40,18,0,0,0,0,0,0,0,14,14,5,44,50,70,0,0,82,32,11,17,44,54,150,62,36,20,0,67,25,83,25,16,69,33,72,76,83,0,37,138,32,2,100,102,0,54

Secondary structure (DSSP, 8-state):
-HHHHHHHHHHH--S-EEEEEESHHHHHHHHHT---EEEEEES-HHHHHHHHHHHHHSSS---SEEEEE-HHHHHT--SSPPHHHHHHHHHHHHHHHHHHHHH--EEEEE-SSSPPHHHHHHHHHHHTT-/-HHHHHHTTB-TTS-B-HHHHHHHHHHSSTTHHHHHHHHHTTT-EEEEEE-SS---HHHHHHHHHHS---EEEEEPPSSSS---EEEEGGGTEE-SHHHHHHHGGG--TT--HHHHHEEESSSS-TT--TTB-SS-SSEEE-TTTS--HHHHHHHHHHSS-HHHHHHHHSSTT--SEEEEE--HHHHHHHTTTT-

B-factor: mean 61.87, std 22.08, range [27.13, 167.21]

Organism: Eremothecium gossypii (strain ATCC 10895 / CBS 109.51 / FGSC 9923 / NRRL Y-1056) (NCBI:txid284811)

Foldseek 3Di:
DVLVVVLVCCVVQPFQEEEEQEAPVSVCVSVVPHPRYHYHYYDELVVLLVVLVVLLPDQANRGQAYEYEALCPSLVDDPDDDPVSLVSLLSNLLSNVSSCVRHVHHYYYHYDPDDDPVSVVSNVVSVVVD/DVQQLLLVCADPVLHGDVVSLVVVCVVDPPSLSVLLVCQLQVLQWEKEWAPQDDDDPVCQLVCLAVNDTDIWIWGHFPDPPDFIKTADLLARDILDPLQVVLQVVVDDPPDDSCVQFKDFCPVPDPLQQQQHHPPDNGIGGDVVSDDHSSSVNVCSLRGHDSSSVCSQCDDPNHSYHYHYDNDVVVVVVSCPRSD

Nearest PDB structures (foldseek):
  6dex-assembly1_B  TM=1.005E+00  e=8.171E-41  Eremothecium gossypii ATCC 10895
  5xyn-assembly1_D  TM=8.800E-01  e=1.256E-16  Saccharomyces cerevisiae S288C
  6dex-assembly1_A  TM=1.008E+00  e=3.840E-27  Eremothecium gossypii ATCC 10895
  8r2g-assembly1_C  TM=6.686E-01  e=5.085E-03  Homo sapiens
  8gj8-assembly1_A  TM=6.477E-01  e=3.476E-01  Alvinella pompejana

Radius of gyration: 20.69 Å; Cα contacts (8 Å, |Δi|>4): 543; chains: 2; bounding box: 44×47×59 Å